Protein AF-A0A7S1BJU3-F1 (afdb_monomer)

Organism: NCBI:txid216773

Foldseek 3Di:
DDDCLDCPHPDHPCLVFQWDQDPVRDIDGFQNCVNVPDDFDQPAFGDADLLGATWGEDDPDDAPQQQWDDDPNDIHHYADDQVVADPVDDQDPDPPAGRRNRTTRGDPGDNPPRDDDDPQQDDDPPPDDPPPPPPDPDDDDDDDDDDDDDDDDPPDPPDPAAAQDDAQVHHGLCRQQVPDDLVVLQVSQQDAGQQQAGNCLRHVVSSVNSVPNAAAQQPDWADDPNDIDGLVRDDDPRDAQSDAGPVNHGNCNRNVNSNNVDD

Solvent-accessible surface area (backbone atoms only — not comparable to full-atom values): 16241 Å² total; per-residue (Å²): 134,72,54,58,57,36,96,86,18,93,38,83,69,40,51,77,36,63,42,52,67,42,99,86,69,51,73,46,73,39,39,71,65,60,80,55,85,91,77,56,45,56,83,35,79,45,49,68,47,75,46,68,38,44,26,21,19,37,62,92,66,82,53,52,78,31,29,33,36,80,52,97,89,40,71,26,27,26,26,46,57,74,87,82,36,63,83,89,53,63,58,69,67,70,79,82,33,34,53,56,37,51,49,57,10,38,78,92,57,62,54,90,79,51,80,87,77,67,77,79,49,62,75,78,55,92,90,58,77,69,91,88,59,85,78,74,73,84,82,75,90,75,86,87,80,87,85,84,90,78,92,72,85,79,79,68,92,80,69,68,59,55,51,96,47,43,54,79,78,76,35,38,52,62,80,68,44,74,87,49,55,73,74,52,34,61,57,54,27,74,32,64,35,90,82,11,49,44,37,34,73,40,20,14,46,85,53,73,38,61,93,64,56,66,49,51,43,89,84,50,67,50,76,56,95,93,41,78,45,45,37,94,68,34,63,44,101,87,47,51,42,81,42,62,44,100,86,49,34,25,43,33,70,41,16,16,44,53,41,43,68,58,128

Structure (mmCIF, N/CA/C/O backbone):
data_AF-A0A7S1BJU3-F1
#
_entry.id   AF-A0A7S1BJU3-F1
#
loop_
_atom_site.group_PDB
_atom_site.id
_atom_site.type_symbol
_atom_site.label_atom_id
_atom_site.label_alt_id
_atom_site.label_comp_id
_atom_site.label_asym_id
_atom_site.label_entity_id
_atom_site.label_seq_id
_atom_site.pdbx_PDB_ins_code
_atom_site.Cartn_x
_atom_site.Cartn_y
_atom_site.Cartn_z
_atom_site.occupancy
_atom_site.B_iso_or_equiv
_atom_site.auth_seq_id
_atom_site.auth_comp_id
_atom_site.auth_asym_id
_atom_site.auth_atom_id
_atom_site.pdbx_PDB_model_num
ATOM 1 N N . GLY A 1 1 ? 24.669 -12.083 3.003 1.00 35.28 1 GLY A N 1
ATOM 2 C CA . GLY A 1 1 ? 23.287 -11.855 3.459 1.00 35.28 1 GLY A CA 1
ATOM 3 C C . GLY A 1 1 ? 22.381 -12.407 2.390 1.00 35.28 1 GLY A C 1
ATOM 4 O O . GLY A 1 1 ? 22.616 -12.070 1.241 1.00 35.28 1 GLY A O 1
ATOM 5 N N . GLY A 1 2 ? 21.466 -13.312 2.739 1.00 43.28 2 GLY A N 1
ATOM 6 C CA . GLY A 1 2 ? 20.577 -13.955 1.766 1.00 43.28 2 GLY A CA 1
ATOM 7 C C . GLY A 1 2 ? 19.560 -12.977 1.177 1.00 43.28 2 GLY A C 1
ATOM 8 O O . GLY A 1 2 ? 19.219 -11.973 1.812 1.00 43.28 2 GLY A O 1
ATOM 9 N N . ASN A 1 3 ? 19.096 -13.275 -0.038 1.00 48.19 3 ASN A N 1
ATOM 10 C CA . ASN A 1 3 ? 17.966 -12.594 -0.670 1.00 48.19 3 ASN A CA 1
ATOM 11 C C . ASN A 1 3 ? 16.743 -12.668 0.269 1.00 48.19 3 ASN A C 1
ATOM 13 O O . ASN A 1 3 ? 16.573 -13.641 1.000 1.00 48.19 3 ASN A O 1
ATOM 17 N N . ALA A 1 4 ? 15.884 -11.649 0.274 1.00 53.88 4 ALA A N 1
ATOM 18 C CA . ALA A 1 4 ? 14.638 -11.681 1.036 1.00 53.88 4 ALA A CA 1
ATOM 19 C C . ALA A 1 4 ? 13.738 -12.878 0.666 1.00 53.88 4 ALA A C 1
ATOM 21 O O . ALA A 1 4 ? 13.007 -13.353 1.528 1.00 53.88 4 ALA A O 1
ATOM 22 N N . MET A 1 5 ? 13.857 -13.398 -0.561 1.00 51.28 5 MET A N 1
ATOM 23 C CA . MET A 1 5 ? 13.129 -14.574 -1.063 1.00 51.28 5 MET A CA 1
ATOM 24 C C . MET A 1 5 ? 13.751 -15.925 -0.664 1.00 51.28 5 MET A C 1
ATOM 26 O O . MET A 1 5 ? 13.156 -16.978 -0.901 1.00 51.28 5 MET A O 1
ATOM 30 N N . ASP A 1 6 ? 14.935 -15.917 -0.046 1.00 52.12 6 ASP A N 1
ATOM 31 C CA . ASP A 1 6 ? 15.622 -17.122 0.424 1.00 52.12 6 ASP A CA 1
ATOM 32 C C . ASP A 1 6 ? 14.759 -17.855 1.485 1.00 52.12 6 ASP A C 1
ATOM 34 O O . ASP A 1 6 ? 14.230 -17.207 2.393 1.00 52.12 6 ASP A O 1
ATOM 38 N N . PRO A 1 7 ? 14.596 -19.195 1.425 1.00 49.44 7 PRO A N 1
ATOM 39 C CA . PRO A 1 7 ? 13.970 -19.995 2.492 1.00 49.44 7 PRO A CA 1
ATOM 40 C C . PRO A 1 7 ? 14.513 -19.729 3.899 1.00 49.44 7 PRO A C 1
ATOM 42 O O . PRO A 1 7 ? 13.798 -19.882 4.889 1.00 49.44 7 PRO A O 1
ATOM 45 N N . THR A 1 8 ? 15.787 -19.363 3.973 1.00 53.34 8 THR A N 1
ATOM 46 C CA . THR A 1 8 ? 16.531 -19.007 5.183 1.00 53.34 8 THR A CA 1
ATOM 47 C C . THR A 1 8 ? 16.686 -17.492 5.344 1.00 53.34 8 THR A C 1
ATOM 49 O O . THR A 1 8 ? 17.379 -17.013 6.244 1.00 53.34 8 THR A O 1
ATOM 52 N N . GLY A 1 9 ? 16.029 -16.731 4.469 1.00 59.66 9 GLY A N 1
ATOM 53 C CA . GLY A 1 9 ? 16.020 -15.283 4.440 1.00 59.66 9 GLY A CA 1
ATOM 54 C C . GLY A 1 9 ? 15.425 -14.679 5.706 1.00 59.66 9 GLY A C 1
ATOM 55 O O . GLY A 1 9 ? 14.739 -15.317 6.504 1.00 59.66 9 GLY A O 1
ATOM 56 N N . GLN A 1 10 ? 15.690 -13.389 5.896 1.00 55.03 10 GLN A N 1
ATOM 57 C CA . GLN A 1 10 ? 15.280 -12.668 7.104 1.00 55.03 10 GLN A CA 1
ATOM 58 C C . GLN A 1 10 ? 13.752 -12.557 7.279 1.00 55.03 10 GLN A C 1
ATOM 60 O O . GLN A 1 10 ? 13.292 -12.199 8.364 1.00 55.03 10 GLN A O 1
ATOM 65 N N . PHE A 1 11 ? 12.979 -12.818 6.222 1.00 51.62 11 PHE A N 1
ATOM 66 C CA . PHE A 1 11 ? 11.526 -12.719 6.194 1.00 51.62 11 PHE A CA 1
ATOM 67 C C . PHE A 1 11 ? 10.929 -14.094 5.901 1.00 51.62 11 PHE A C 1
ATOM 69 O O . PHE A 1 11 ? 10.915 -14.563 4.764 1.00 51.62 11 PHE A O 1
ATOM 76 N N . LYS A 1 12 ? 10.431 -14.746 6.956 1.00 52.44 12 LYS A N 1
ATOM 77 C CA . LYS A 1 12 ? 9.728 -16.022 6.835 1.00 52.44 12 LYS A CA 1
ATOM 78 C C . LYS A 1 12 ? 8.520 -15.838 5.909 1.00 52.44 12 LYS A C 1
ATOM 80 O O . LYS A 1 12 ? 7.768 -14.882 6.075 1.00 52.44 12 LYS A O 1
ATOM 85 N N . ASP A 1 13 ? 8.373 -16.741 4.944 1.00 50.97 13 ASP A N 1
ATOM 86 C CA . ASP A 1 13 ? 7.272 -16.774 3.973 1.00 50.97 13 ASP A CA 1
ATOM 87 C C . ASP A 1 13 ? 7.278 -15.650 2.915 1.00 50.97 13 ASP A C 1
ATOM 89 O O . ASP A 1 13 ? 6.337 -15.576 2.134 1.00 50.97 13 ASP A O 1
ATOM 93 N N . ALA A 1 14 ? 8.342 -14.834 2.810 1.00 53.91 14 ALA A N 1
ATOM 94 C CA . ALA A 1 14 ? 8.475 -13.744 1.821 1.00 53.91 14 ALA A CA 1
ATOM 95 C C . ALA A 1 14 ? 8.123 -14.151 0.381 1.00 53.91 14 ALA A C 1
ATOM 97 O O . ALA A 1 14 ? 7.491 -13.383 -0.335 1.00 53.91 14 ALA A O 1
ATOM 98 N N . ARG A 1 15 ? 8.439 -15.397 0.004 1.00 52.31 15 ARG A N 1
ATOM 99 C CA . ARG A 1 15 ? 8.126 -15.989 -1.306 1.00 52.31 15 ARG A CA 1
ATOM 100 C C . ARG A 1 15 ? 6.641 -16.003 -1.686 1.00 52.31 15 ARG A C 1
ATOM 102 O O . ARG A 1 15 ? 6.322 -16.171 -2.854 1.00 52.31 15 ARG A O 1
ATOM 109 N N . PHE A 1 16 ? 5.742 -15.917 -0.707 1.00 50.03 16 PHE A N 1
ATOM 110 C CA . PHE A 1 16 ? 4.295 -16.001 -0.922 1.00 50.03 16 PHE A CA 1
ATOM 111 C C . PHE A 1 16 ? 3.628 -14.627 -1.004 1.00 50.03 16 PHE A C 1
ATOM 113 O O . PHE A 1 16 ? 2.441 -14.538 -1.314 1.00 50.03 16 PHE A O 1
ATOM 120 N N . TRP A 1 17 ? 4.367 -13.558 -0.711 1.00 47.31 17 TRP A N 1
ATOM 121 C CA . TRP A 1 17 ? 3.832 -12.207 -0.682 1.00 47.31 17 TRP A CA 1
ATOM 122 C C . TRP A 1 17 ? 4.257 -11.470 -1.949 1.00 47.31 17 TRP A C 1
ATOM 124 O O . TRP A 1 17 ? 5.438 -11.402 -2.271 1.00 47.31 17 TRP A O 1
ATOM 134 N N . TYR A 1 18 ? 3.295 -10.841 -2.626 1.00 53.31 18 TYR A N 1
ATOM 135 C CA . TYR A 1 18 ? 3.516 -9.992 -3.808 1.00 53.31 18 TYR A CA 1
ATOM 136 C C . TYR A 1 18 ? 4.289 -8.696 -3.488 1.00 53.31 18 TYR A C 1
ATOM 138 O O . TYR A 1 18 ? 4.443 -7.821 -4.332 1.00 53.31 18 TYR A O 1
ATOM 146 N N . GLY A 1 19 ? 4.788 -8.569 -2.259 1.00 55.38 19 GLY A N 1
ATOM 147 C CA . GLY A 1 19 ? 5.619 -7.492 -1.756 1.00 55.38 19 GLY A CA 1
ATOM 148 C C . GLY A 1 19 ? 5.709 -7.526 -0.235 1.00 55.38 19 GLY A C 1
ATOM 149 O O . GLY A 1 19 ? 4.848 -8.102 0.433 1.00 55.38 19 GLY A O 1
ATOM 150 N N . HIS A 1 20 ? 6.755 -6.929 0.327 1.00 53.00 20 HIS A N 1
ATOM 151 C CA . HIS A 1 20 ? 6.874 -6.737 1.769 1.00 53.00 20 HIS A CA 1
ATOM 152 C C . HIS A 1 20 ? 7.676 -5.480 2.116 1.00 53.00 20 HIS A C 1
ATOM 154 O O . HIS A 1 20 ? 8.569 -5.052 1.381 1.00 53.00 20 HIS A O 1
ATOM 160 N N . ALA A 1 21 ? 7.400 -4.926 3.296 1.00 49.41 21 ALA A N 1
ATOM 161 C CA . ALA A 1 21 ? 8.199 -3.850 3.858 1.00 49.41 21 ALA A CA 1
ATOM 162 C C . ALA A 1 21 ? 9.632 -4.338 4.130 1.00 49.41 21 ALA A C 1
ATOM 164 O O . ALA A 1 21 ? 9.866 -5.388 4.743 1.00 49.41 21 ALA A O 1
ATOM 165 N N . ALA A 1 22 ? 10.620 -3.571 3.689 1.00 57.38 22 ALA A N 1
ATOM 166 C CA . ALA A 1 22 ? 12.003 -3.714 4.101 1.00 57.38 22 ALA A CA 1
ATOM 167 C C . ALA A 1 22 ? 12.155 -3.287 5.569 1.00 57.38 22 ALA A C 1
ATOM 169 O O . ALA A 1 22 ? 11.337 -2.555 6.124 1.00 57.38 22 ALA A O 1
ATOM 170 N N . ARG A 1 23 ? 13.267 -3.670 6.210 1.00 49.72 23 ARG A N 1
ATOM 171 C CA . ARG A 1 23 ? 13.574 -3.269 7.601 1.00 49.72 23 ARG A CA 1
ATOM 172 C C . ARG A 1 23 ? 13.563 -1.754 7.837 1.00 49.72 23 ARG A C 1
ATOM 174 O O . ARG A 1 23 ? 13.421 -1.329 8.978 1.00 49.72 23 ARG A O 1
ATOM 181 N N . LYS A 1 24 ? 13.753 -0.962 6.782 1.00 58.22 24 LYS A N 1
ATOM 182 C CA . LYS A 1 24 ? 13.737 0.504 6.828 1.00 58.22 24 LYS A CA 1
ATOM 183 C C . LYS A 1 24 ? 12.343 1.111 6.625 1.00 58.22 24 LYS A C 1
ATOM 185 O O . LYS A 1 24 ? 12.214 2.322 6.720 1.00 58.22 24 LYS A O 1
ATOM 190 N N . GLY A 1 25 ? 11.316 0.282 6.425 1.00 51.22 25 GLY A N 1
ATOM 191 C CA . GLY A 1 25 ? 9.944 0.722 6.172 1.00 51.22 25 GLY A CA 1
ATOM 192 C C . GLY A 1 25 ? 9.628 0.976 4.698 1.00 51.22 25 GLY A C 1
ATOM 193 O O . GLY A 1 25 ? 8.552 1.480 4.410 1.00 51.22 25 GLY A O 1
ATOM 194 N N . ASP A 1 26 ? 10.537 0.628 3.784 1.00 53.50 26 ASP A N 1
ATOM 195 C CA . ASP A 1 26 ? 10.319 0.765 2.343 1.00 53.50 26 ASP A CA 1
ATOM 196 C C . ASP A 1 26 ? 9.587 -0.471 1.807 1.00 53.50 26 ASP A C 1
ATOM 198 O O . ASP A 1 26 ? 10.112 -1.583 1.897 1.00 53.50 26 ASP A O 1
ATOM 202 N N . ASP A 1 27 ? 8.393 -0.305 1.245 1.00 52.72 27 ASP A N 1
ATOM 203 C CA . ASP A 1 27 ? 7.686 -1.397 0.574 1.00 52.72 27 ASP A CA 1
ATOM 204 C C . ASP A 1 27 ? 8.355 -1.717 -0.769 1.00 52.72 27 ASP A C 1
ATOM 206 O O . ASP A 1 27 ? 8.631 -0.823 -1.571 1.00 52.72 27 ASP A O 1
ATOM 210 N N . HIS A 1 28 ? 8.610 -2.998 -1.035 1.00 58.06 28 HIS A N 1
ATOM 211 C CA . HIS A 1 28 ? 8.981 -3.463 -2.371 1.00 58.06 28 HIS A CA 1
ATOM 212 C C . HIS A 1 28 ? 8.152 -4.678 -2.763 1.00 58.06 28 HIS A C 1
ATOM 214 O O . HIS A 1 28 ? 7.729 -5.452 -1.907 1.00 58.06 28 HIS A O 1
ATOM 220 N N . TYR A 1 29 ? 7.917 -4.820 -4.065 1.00 58.41 29 TYR A N 1
ATOM 221 C CA . TYR A 1 29 ? 7.070 -5.853 -4.646 1.00 58.41 29 TYR A CA 1
ATOM 222 C C . TYR A 1 29 ? 7.918 -7.003 -5.178 1.00 58.41 29 TYR A C 1
ATOM 224 O O . TYR A 1 29 ? 9.005 -6.784 -5.713 1.00 58.41 29 TYR A O 1
ATOM 232 N N . HIS A 1 30 ? 7.397 -8.220 -5.046 1.00 59.03 30 HIS A N 1
ATOM 233 C CA . HIS A 1 30 ? 7.988 -9.419 -5.628 1.00 59.03 30 HIS A CA 1
ATOM 234 C C . HIS A 1 30 ? 7.015 -9.999 -6.639 1.00 59.03 30 HIS A C 1
ATOM 236 O O . HIS A 1 30 ? 5.813 -10.076 -6.392 1.00 59.03 30 HIS A O 1
ATOM 242 N N . ASN A 1 31 ? 7.539 -10.461 -7.767 1.00 52.94 31 ASN A N 1
ATOM 243 C CA . ASN A 1 31 ? 6.792 -11.400 -8.586 1.00 52.94 31 ASN A CA 1
ATOM 244 C C . ASN A 1 31 ? 6.639 -12.722 -7.808 1.00 52.94 31 ASN A C 1
ATOM 246 O O . ASN A 1 31 ? 7.649 -13.221 -7.315 1.00 52.94 31 ASN A O 1
ATOM 250 N N . PRO A 1 32 ? 5.449 -13.347 -7.744 1.00 51.78 32 PRO A N 1
ATOM 251 C CA . PRO A 1 32 ? 5.265 -14.673 -7.139 1.00 51.78 32 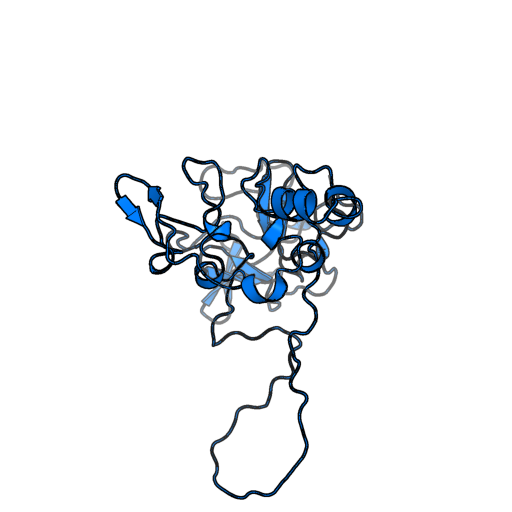PRO A CA 1
ATOM 252 C C . PRO A 1 32 ? 6.134 -15.778 -7.765 1.00 51.78 32 PRO A C 1
ATOM 254 O O . PRO A 1 32 ? 6.381 -16.797 -7.123 1.00 51.78 32 PRO A O 1
ATOM 257 N N . LYS A 1 33 ? 6.608 -15.602 -9.006 1.00 52.16 33 LYS A N 1
ATOM 258 C CA . LYS A 1 33 ? 7.586 -16.493 -9.651 1.00 52.16 33 LYS A CA 1
ATOM 259 C C . LYS A 1 33 ? 9.044 -16.060 -9.451 1.00 52.16 33 LYS A C 1
ATOM 261 O O . LYS A 1 33 ? 9.942 -16.840 -9.760 1.00 52.16 33 LYS A O 1
ATOM 266 N N . ALA A 1 34 ? 9.314 -14.858 -8.934 1.00 55.00 34 ALA A N 1
ATOM 267 C CA . ALA A 1 34 ? 10.677 -14.467 -8.585 1.00 55.00 34 ALA A CA 1
ATOM 268 C C . ALA A 1 34 ? 11.140 -15.320 -7.397 1.00 55.00 34 ALA A C 1
ATOM 270 O O . ALA A 1 34 ? 10.537 -15.291 -6.331 1.00 55.00 34 ALA A O 1
ATOM 271 N N . GLY A 1 35 ? 12.194 -16.113 -7.587 1.00 51.50 35 GLY A N 1
ATOM 272 C CA . GLY A 1 35 ? 12.677 -17.070 -6.584 1.00 51.50 35 GLY A CA 1
ATOM 273 C C . GLY A 1 35 ? 12.198 -18.514 -6.778 1.00 51.50 35 GLY A C 1
ATOM 274 O O . GLY A 1 35 ? 12.523 -19.361 -5.948 1.00 51.50 35 GLY A O 1
ATOM 275 N N . VAL A 1 36 ? 11.468 -18.826 -7.857 1.00 56.22 36 VAL A N 1
ATOM 276 C CA . VAL A 1 36 ? 11.292 -20.218 -8.299 1.00 56.22 36 VAL A CA 1
ATOM 277 C C . VAL A 1 36 ? 12.556 -20.644 -9.042 1.00 56.22 36 VAL A C 1
ATOM 279 O O . VAL A 1 36 ? 12.800 -20.220 -10.170 1.00 56.22 36 VAL A O 1
ATOM 282 N N . GLU A 1 37 ? 13.374 -21.472 -8.398 1.00 54.66 37 GLU A N 1
ATOM 283 C CA . GLU A 1 37 ? 14.565 -22.045 -9.024 1.00 54.66 37 GLU A CA 1
ATOM 284 C C . GLU A 1 37 ? 14.162 -22.991 -10.171 1.00 54.66 37 GLU A C 1
ATOM 286 O O . GLU A 1 37 ? 13.339 -23.891 -9.991 1.00 54.66 37 GLU A O 1
ATOM 291 N N . GLY A 1 38 ? 14.749 -22.784 -11.355 1.00 57.88 38 GLY A N 1
ATOM 292 C CA . GLY A 1 38 ? 14.711 -23.746 -12.462 1.00 57.88 38 GLY A CA 1
ATOM 293 C C . GLY A 1 38 ? 13.624 -23.568 -13.528 1.00 57.88 38 GLY A C 1
ATOM 294 O O . GLY A 1 38 ? 13.453 -24.487 -14.325 1.00 57.88 38 GLY A O 1
ATOM 295 N N . ASN A 1 39 ? 12.890 -22.445 -13.58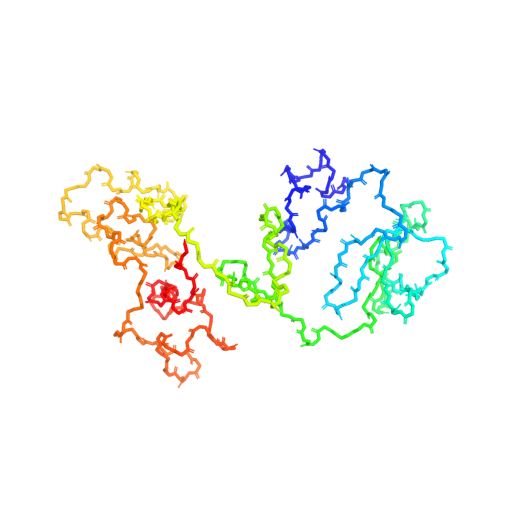3 1.00 65.19 39 ASN A N 1
ATOM 296 C CA . ASN A 1 39 ? 11.903 -22.232 -14.658 1.00 65.19 39 ASN A CA 1
ATOM 297 C C . ASN A 1 39 ? 11.604 -20.753 -14.981 1.00 65.19 39 ASN A C 1
ATOM 299 O O . ASN A 1 39 ? 10.448 -20.324 -14.997 1.00 65.19 39 ASN A O 1
ATOM 303 N N . THR A 1 40 ? 12.646 -19.951 -15.190 1.00 73.81 40 THR A N 1
ATOM 304 C CA . THR A 1 40 ? 12.513 -18.539 -15.574 1.00 73.81 40 THR A CA 1
ATOM 305 C C . THR A 1 40 ? 13.398 -18.264 -16.782 1.00 73.81 40 THR A C 1
ATOM 307 O O . THR A 1 40 ? 14.533 -17.848 -16.604 1.00 73.81 40 THR A O 1
ATOM 310 N N . ASP A 1 41 ? 12.916 -18.543 -17.993 1.00 86.06 41 ASP A N 1
ATOM 311 C CA . ASP A 1 41 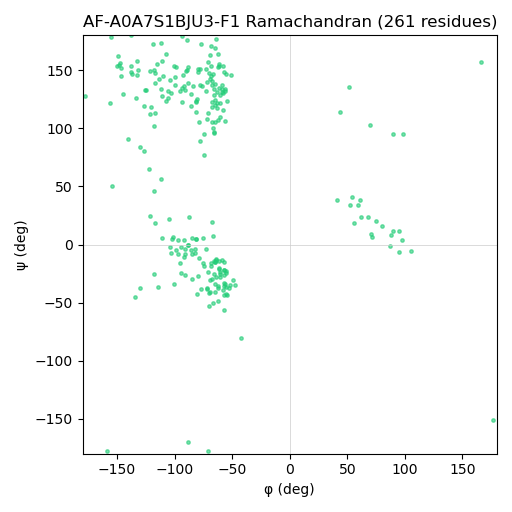? 13.591 -18.156 -19.241 1.00 86.06 41 ASP A CA 1
ATOM 312 C C . ASP A 1 41 ? 13.080 -16.801 -19.768 1.00 86.06 41 ASP A C 1
ATOM 314 O O . ASP A 1 41 ? 12.189 -16.178 -19.178 1.00 86.06 41 ASP A O 1
ATOM 318 N N . GLU A 1 42 ? 13.642 -16.346 -20.888 1.00 90.62 42 GLU A N 1
ATOM 319 C CA . GLU A 1 42 ? 13.353 -15.052 -21.516 1.00 90.62 42 GLU A CA 1
ATOM 320 C C . GLU A 1 42 ? 11.881 -14.833 -21.923 1.00 90.62 42 GLU A C 1
ATOM 322 O O . GLU A 1 42 ? 11.489 -13.703 -22.218 1.00 90.62 42 GLU A O 1
ATOM 327 N N . ASN A 1 43 ? 11.055 -15.885 -21.935 1.00 89.38 43 ASN A N 1
ATOM 328 C CA . ASN A 1 43 ? 9.627 -15.831 -22.261 1.00 89.38 43 ASN A CA 1
ATOM 329 C C . ASN A 1 43 ? 8.729 -15.906 -21.019 1.00 89.38 43 ASN A C 1
ATOM 331 O O . ASN A 1 43 ? 7.511 -15.721 -21.108 1.00 89.38 43 ASN A O 1
ATOM 335 N N . VAL A 1 44 ? 9.299 -16.164 -19.841 1.00 86.19 44 VAL A N 1
ATOM 336 C CA . VAL A 1 44 ? 8.538 -16.224 -18.593 1.00 86.19 44 VAL A CA 1
ATOM 337 C C . VAL A 1 44 ? 8.321 -14.812 -18.069 1.00 86.19 44 VAL A C 1
ATOM 339 O O . VAL A 1 44 ? 9.265 -14.148 -17.648 1.00 86.19 44 VAL A O 1
ATOM 342 N N . LEU A 1 45 ? 7.060 -14.364 -18.052 1.00 82.69 45 LEU A N 1
ATOM 343 C CA . LEU A 1 45 ? 6.694 -13.080 -17.460 1.00 82.69 45 LEU A CA 1
ATOM 344 C C . LEU A 1 45 ? 7.022 -13.075 -15.955 1.00 82.69 45 LEU A C 1
ATOM 346 O O . LEU A 1 45 ? 6.350 -13.702 -15.132 1.00 82.69 45 LEU A O 1
ATOM 350 N N . LEU A 1 46 ? 8.081 -12.322 -15.672 1.00 79.44 46 LEU A N 1
ATOM 351 C CA . LEU A 1 46 ? 8.464 -11.636 -14.449 1.00 79.44 46 LEU A CA 1
ATOM 352 C C . LEU A 1 46 ? 7.315 -10.920 -13.741 1.00 79.44 46 LEU A C 1
ATOM 354 O O . LEU A 1 46 ? 6.673 -11.347 -12.807 1.00 79.44 46 LEU A O 1
ATOM 358 N N . GLY A 1 47 ? 7.009 -9.752 -14.252 1.00 78.69 47 GLY A N 1
ATOM 359 C CA . GLY A 1 47 ? 6.010 -8.878 -13.688 1.00 78.69 47 GLY A CA 1
ATOM 360 C C . GLY A 1 47 ? 6.010 -7.607 -14.496 1.00 78.69 47 GLY A C 1
ATOM 361 O O . GLY A 1 47 ? 6.372 -7.613 -15.672 1.00 78.69 47 GLY A O 1
ATOM 362 N N . TYR A 1 48 ? 5.644 -6.517 -13.846 1.00 80.38 48 TYR A N 1
ATOM 363 C CA . TYR A 1 48 ? 5.623 -5.206 -14.465 1.00 80.38 48 TYR A CA 1
ATOM 364 C C . TYR A 1 48 ? 6.464 -4.250 -13.634 1.00 80.38 48 TYR A C 1
ATOM 366 O O . TYR A 1 48 ? 6.352 -4.204 -12.406 1.00 80.38 48 TYR A O 1
ATOM 374 N N . ALA A 1 49 ? 7.324 -3.505 -14.314 1.00 84.25 49 ALA A N 1
ATOM 375 C CA . ALA A 1 49 ? 8.048 -2.391 -13.742 1.00 84.25 49 ALA A CA 1
ATOM 376 C C . ALA A 1 49 ? 7.086 -1.222 -13.478 1.00 84.25 49 ALA A C 1
ATOM 378 O O . ALA A 1 49 ? 6.018 -1.117 -14.085 1.00 84.25 49 ALA A O 1
ATOM 379 N N . LEU A 1 50 ? 7.460 -0.326 -12.562 1.00 79.88 50 LEU A N 1
ATOM 380 C CA . LEU A 1 50 ? 6.615 0.813 -12.186 1.00 79.88 50 LEU A CA 1
ATOM 381 C C . LEU A 1 50 ? 6.315 1.753 -13.358 1.00 79.88 50 LEU A C 1
ATOM 383 O O . LEU A 1 50 ? 5.264 2.385 -13.371 1.00 79.88 50 LEU A O 1
ATOM 387 N N . ASP A 1 51 ? 7.206 1.829 -14.339 1.00 83.81 51 ASP A N 1
ATOM 388 C CA . ASP A 1 51 ? 7.029 2.602 -15.569 1.00 83.81 51 ASP A CA 1
ATOM 389 C C . ASP A 1 51 ? 6.175 1.890 -16.639 1.00 83.81 51 ASP A C 1
ATOM 391 O O . ASP A 1 51 ? 6.001 2.416 -17.737 1.00 83.81 51 ASP A O 1
ATOM 395 N N . GLY A 1 52 ? 5.614 0.721 -16.312 1.00 79.06 52 GLY A N 1
ATOM 396 C CA . GLY A 1 52 ? 4.628 0.001 -17.117 1.00 79.06 52 GLY A CA 1
ATOM 397 C C . GLY A 1 52 ? 5.197 -1.074 -18.041 1.00 79.06 52 GLY A C 1
ATOM 398 O O . GLY A 1 52 ? 4.417 -1.821 -18.634 1.00 79.06 52 GLY A O 1
ATOM 399 N N . PHE A 1 53 ? 6.520 -1.204 -18.157 1.00 88.62 53 PHE A N 1
ATOM 400 C CA . PHE A 1 53 ? 7.116 -2.235 -19.009 1.00 88.62 53 PHE A CA 1
ATOM 401 C C . PHE A 1 53 ? 7.123 -3.613 -18.344 1.00 88.62 53 PHE A C 1
ATOM 403 O O . PHE A 1 53 ? 7.232 -3.749 -17.124 1.00 88.62 53 PHE A O 1
ATOM 410 N N . LYS A 1 54 ? 7.014 -4.657 -19.170 1.00 88.81 54 LYS A N 1
ATOM 411 C CA . LYS A 1 54 ? 7.085 -6.055 -18.728 1.00 88.81 54 LYS A CA 1
ATOM 412 C C . LYS A 1 54 ? 8.511 -6.389 -18.298 1.00 88.81 54 LYS A C 1
ATOM 414 O O . LYS A 1 54 ? 9.471 -5.881 -18.871 1.00 88.81 54 LYS A O 1
ATOM 419 N N . ILE A 1 55 ? 8.631 -7.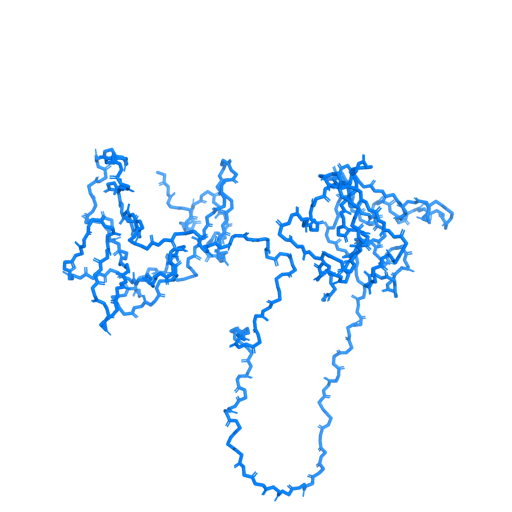265 -17.314 1.00 89.44 55 ILE A N 1
ATOM 420 C CA . ILE A 1 55 ? 9.888 -7.864 -16.869 1.00 89.44 55 ILE A CA 1
ATOM 421 C C . ILE A 1 55 ? 9.819 -9.345 -17.245 1.00 89.44 55 ILE A C 1
ATOM 423 O O . ILE A 1 55 ? 8.800 -9.971 -16.973 1.00 89.44 55 ILE A O 1
ATOM 427 N N . TYR A 1 56 ? 10.862 -9.918 -17.830 1.00 89.31 56 TYR A N 1
ATOM 428 C CA . TYR A 1 56 ? 10.969 -11.344 -18.152 1.00 89.31 56 TYR A CA 1
ATOM 429 C C . TYR A 1 56 ? 12.152 -11.997 -17.422 1.00 89.31 56 TYR A C 1
ATOM 431 O O . TYR A 1 56 ? 12.932 -11.313 -16.749 1.00 89.31 56 TYR A O 1
ATOM 439 N N . GLY A 1 57 ? 12.260 -13.327 -17.505 1.00 88.44 57 GLY A N 1
ATOM 440 C CA . GLY A 1 57 ? 13.436 -14.065 -17.030 1.00 88.44 57 GLY A CA 1
ATOM 441 C C . GLY A 1 57 ? 14.706 -13.707 -17.808 1.00 88.44 57 GLY A C 1
ATOM 442 O O . GLY A 1 57 ? 14.641 -12.896 -18.728 1.00 88.44 57 GLY A O 1
ATOM 443 N N . PRO A 1 58 ? 15.874 -14.253 -17.439 1.00 89.44 58 PRO A N 1
ATOM 444 C CA . PRO A 1 58 ? 17.127 -13.966 -18.127 1.00 89.44 58 PRO A CA 1
ATOM 445 C C . PRO A 1 58 ? 17.096 -14.284 -19.621 1.00 89.44 58 PRO A C 1
ATOM 447 O O . PRO A 1 58 ? 16.416 -15.207 -20.064 1.00 89.44 58 PRO A O 1
ATOM 450 N N . THR A 1 59 ? 17.850 -13.498 -20.388 1.00 90.56 59 THR A N 1
ATOM 451 C CA . THR A 1 59 ? 18.044 -13.657 -21.832 1.00 90.56 59 THR A CA 1
ATOM 452 C C . THR A 1 59 ? 19.529 -13.567 -22.163 1.00 90.56 59 THR A C 1
ATOM 454 O O . THR A 1 59 ? 20.255 -12.778 -21.552 1.00 90.56 59 THR A O 1
ATOM 457 N N . ASP A 1 60 ? 19.952 -14.330 -23.169 1.00 90.38 60 ASP A N 1
ATOM 458 C CA . ASP A 1 60 ? 21.288 -14.226 -23.765 1.00 90.38 60 ASP A CA 1
ATOM 459 C C . ASP A 1 60 ? 21.396 -13.035 -24.733 1.00 90.38 60 ASP A C 1
ATOM 461 O O . ASP A 1 60 ? 22.490 -12.666 -25.173 1.00 90.38 60 ASP A O 1
ATOM 465 N N . ASN A 1 61 ? 20.262 -12.423 -25.095 1.00 90.56 61 ASN A N 1
ATOM 466 C CA . ASN A 1 61 ? 20.249 -11.276 -25.987 1.00 90.56 61 ASN A CA 1
ATOM 467 C C . ASN A 1 61 ? 20.877 -10.046 -25.311 1.00 90.56 61 ASN A C 1
ATOM 469 O O . ASN A 1 61 ? 20.683 -9.816 -24.112 1.00 90.56 61 ASN A O 1
ATOM 473 N N . PRO A 1 62 ? 21.588 -9.194 -26.074 1.00 91.81 62 PRO A N 1
ATOM 474 C CA . PRO A 1 62 ? 22.087 -7.934 -25.551 1.00 91.81 62 PRO A CA 1
ATOM 475 C C . PRO A 1 62 ? 20.955 -7.078 -24.974 1.00 91.81 62 PRO A C 1
ATOM 477 O O . PRO A 1 62 ? 19.907 -6.889 -25.601 1.00 91.81 62 PRO A O 1
ATOM 480 N N . THR A 1 63 ? 21.202 -6.533 -23.788 1.00 92.25 63 THR A N 1
ATOM 481 C CA . THR A 1 63 ? 20.329 -5.567 -23.122 1.00 92.25 63 THR A CA 1
ATOM 482 C C . THR A 1 63 ? 21.041 -4.226 -22.986 1.00 92.25 63 THR A C 1
ATOM 484 O O . THR A 1 63 ? 22.273 -4.179 -22.940 1.00 92.25 63 THR A O 1
ATOM 487 N N . ASP A 1 64 ? 20.272 -3.149 -22.886 1.00 92.12 64 ASP A N 1
ATOM 488 C CA . ASP A 1 64 ? 20.777 -1.825 -22.522 1.00 92.12 64 ASP A CA 1
ATOM 489 C C . ASP A 1 64 ? 21.193 -1.746 -21.037 1.00 92.12 64 ASP A C 1
ATOM 491 O O . ASP A 1 64 ? 21.132 -2.729 -20.285 1.00 92.12 64 ASP A O 1
ATOM 495 N N . GLU A 1 65 ? 21.627 -0.563 -20.606 1.00 88.19 65 GLU A N 1
ATOM 496 C CA . GLU A 1 65 ? 22.024 -0.259 -19.229 1.00 88.19 65 GLU A CA 1
ATOM 497 C C . GLU A 1 65 ? 20.906 -0.418 -18.179 1.00 88.19 65 GLU A C 1
ATOM 499 O O . GLU A 1 65 ? 21.208 -0.616 -16.998 1.00 88.19 65 GLU A O 1
ATOM 504 N N . CYS A 1 66 ? 19.632 -0.396 -18.585 1.00 89.00 66 CYS A N 1
ATOM 505 C CA . CYS A 1 66 ? 18.485 -0.663 -17.716 1.00 89.00 66 CYS A CA 1
ATOM 506 C C . CYS A 1 66 ? 18.119 -2.151 -17.641 1.00 89.00 66 CYS A C 1
ATOM 508 O O . CYS A 1 66 ? 17.197 -2.499 -16.898 1.00 89.00 66 CYS A O 1
ATOM 510 N N . ASN A 1 67 ? 18.845 -3.018 -18.355 1.00 92.06 67 ASN A N 1
ATOM 511 C CA . ASN A 1 67 ? 18.490 -4.404 -18.679 1.00 92.06 67 ASN A CA 1
ATOM 512 C C . ASN A 1 67 ? 17.296 -4.548 -19.631 1.00 92.06 67 ASN A C 1
ATOM 514 O O . ASN A 1 67 ? 16.616 -5.576 -19.626 1.00 92.06 67 ASN A O 1
ATOM 518 N N . GLY A 1 68 ? 17.012 -3.530 -20.431 1.00 93.19 68 GLY A N 1
ATOM 519 C CA . GLY A 1 68 ? 15.949 -3.562 -21.418 1.00 93.19 68 GLY A CA 1
ATOM 520 C C . GLY A 1 68 ? 16.395 -4.068 -22.782 1.00 93.19 68 GLY A C 1
ATOM 521 O O . GLY A 1 68 ? 17.542 -3.890 -23.192 1.00 93.19 68 GLY A O 1
ATOM 522 N N . SER A 1 69 ? 15.477 -4.707 -23.499 1.00 94.94 69 SER A N 1
ATOM 523 C CA . SER A 1 69 ? 15.638 -5.074 -24.908 1.00 94.94 69 SER A CA 1
ATOM 524 C C . SER A 1 69 ? 14.274 -5.219 -25.590 1.00 94.94 69 SER A C 1
ATOM 526 O O . SER A 1 69 ? 13.227 -5.035 -24.962 1.00 94.94 69 SER A O 1
ATOM 528 N N . SER A 1 70 ? 14.264 -5.522 -26.891 1.00 93.25 70 SER A N 1
ATOM 529 C CA . SER A 1 70 ? 13.018 -5.785 -27.614 1.00 93.25 70 SER A CA 1
ATOM 530 C C . SER A 1 70 ? 12.539 -7.220 -27.384 1.00 93.25 70 SER A C 1
ATOM 532 O O . SER A 1 70 ? 13.241 -8.172 -27.711 1.00 93.25 70 SER A O 1
ATOM 534 N N . HIS A 1 71 ? 11.312 -7.364 -26.889 1.00 91.12 71 HIS A N 1
ATOM 535 C CA . HIS A 1 71 ? 10.590 -8.620 -26.739 1.00 91.12 71 HIS A CA 1
ATOM 536 C C . HIS A 1 71 ? 9.334 -8.592 -27.617 1.00 91.12 71 HIS A C 1
ATOM 538 O O . HIS A 1 71 ? 8.405 -7.826 -27.360 1.00 91.12 71 HIS A O 1
ATOM 544 N N . SER A 1 72 ? 9.278 -9.430 -28.655 1.00 89.56 72 SER A N 1
ATOM 545 C CA . SER A 1 72 ? 8.121 -9.510 -29.568 1.00 89.56 72 SER A CA 1
ATOM 546 C C . SER A 1 72 ? 7.682 -8.152 -30.157 1.00 89.56 72 SER A C 1
ATOM 548 O O . SER A 1 72 ? 6.497 -7.914 -30.377 1.00 89.56 72 SER A O 1
ATOM 550 N N . GLY A 1 73 ? 8.637 -7.250 -30.414 1.00 91.19 73 GLY A N 1
ATOM 551 C CA . GLY A 1 73 ? 8.383 -5.917 -30.978 1.00 91.19 73 GLY A CA 1
ATOM 552 C C . GLY A 1 73 ? 8.063 -4.821 -29.956 1.00 91.19 73 GLY A C 1
ATOM 553 O O . GLY A 1 73 ? 7.914 -3.665 -30.345 1.00 91.19 73 GLY A O 1
ATOM 554 N N . GLU A 1 74 ? 8.009 -5.144 -28.664 1.00 92.00 74 GLU A N 1
ATOM 555 C CA . GLU A 1 74 ? 7.837 -4.182 -27.569 1.00 92.00 74 GLU A CA 1
ATOM 556 C C . GLU A 1 74 ? 9.118 -4.085 -26.735 1.00 92.00 74 GLU A C 1
ATOM 558 O O . GLU A 1 74 ? 9.936 -4.999 -26.748 1.00 92.00 74 GLU A O 1
ATOM 563 N N . TYR A 1 75 ? 9.319 -2.989 -26.004 1.00 93.81 75 TYR A N 1
ATOM 564 C CA . TYR A 1 75 ? 10.412 -2.904 -25.033 1.00 93.81 75 TYR A CA 1
ATOM 565 C C . TYR A 1 75 ? 10.037 -3.663 -23.754 1.00 93.81 75 TYR A C 1
ATOM 567 O O . TYR A 1 75 ? 8.906 -3.556 -23.272 1.00 93.81 75 TYR A O 1
ATOM 575 N N . ALA A 1 76 ? 10.973 -4.428 -23.204 1.00 93.81 76 ALA A N 1
ATOM 576 C CA . ALA A 1 76 ? 10.804 -5.136 -21.94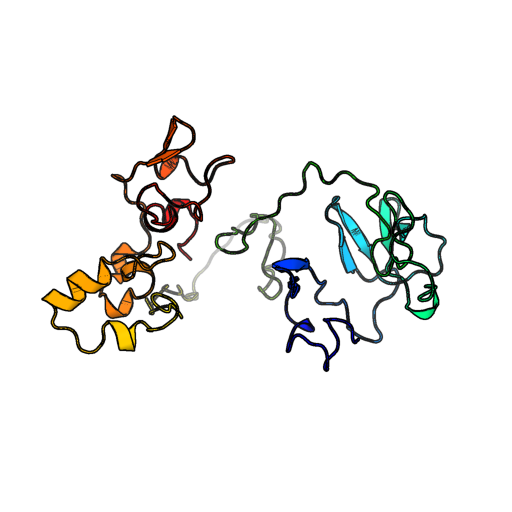4 1.00 93.81 76 ALA A CA 1
ATOM 577 C C . ALA A 1 76 ? 12.137 -5.253 -21.203 1.00 93.81 76 ALA A C 1
ATOM 579 O O . ALA A 1 76 ? 13.201 -5.259 -21.819 1.00 93.81 76 ALA A O 1
ATOM 580 N N . TYR A 1 77 ? 12.063 -5.375 -19.883 1.00 93.56 77 TYR A N 1
ATOM 581 C CA . TYR A 1 77 ? 13.211 -5.648 -19.031 1.00 93.56 77 TYR A CA 1
ATOM 582 C C . TYR A 1 77 ? 13.445 -7.143 -18.883 1.00 93.56 77 TYR A C 1
ATOM 584 O O . TYR A 1 77 ? 12.503 -7.935 -18.904 1.00 93.56 77 TYR A O 1
ATOM 592 N N . TYR A 1 78 ? 14.695 -7.513 -18.647 1.00 91.81 78 TYR A N 1
ATOM 593 C CA . TYR A 1 78 ? 15.102 -8.888 -18.410 1.00 91.81 78 TYR A CA 1
ATOM 594 C C . TYR A 1 78 ? 15.869 -8.983 -17.095 1.00 91.81 78 TYR A C 1
ATOM 596 O O . TYR A 1 78 ? 16.765 -8.182 -16.818 1.00 91.81 78 TYR A O 1
ATOM 604 N N . ALA A 1 79 ? 15.517 -9.972 -16.276 1.00 89.44 79 ALA A N 1
ATOM 605 C CA . ALA A 1 79 ? 16.307 -10.302 -15.099 1.00 89.44 79 ALA A CA 1
ATOM 606 C C . ALA A 1 79 ? 17.727 -10.740 -15.499 1.00 89.44 79 ALA A C 1
ATOM 608 O O . ALA A 1 79 ? 17.956 -11.219 -16.608 1.00 89.44 79 ALA A O 1
ATOM 609 N N . LYS A 1 80 ? 18.689 -10.581 -14.593 1.00 86.25 80 LYS A N 1
ATOM 610 C CA . LYS A 1 80 ? 20.074 -11.023 -14.781 1.00 86.25 80 LYS A CA 1
ATOM 611 C C . LYS A 1 80 ? 20.410 -12.134 -13.805 1.00 86.25 80 LYS A C 1
ATOM 613 O O . LYS A 1 80 ? 19.976 -12.106 -12.647 1.00 86.25 80 LYS A O 1
ATOM 618 N N . GLU A 1 81 ? 21.197 -13.102 -14.261 1.00 82.12 81 GLU A N 1
ATOM 619 C CA . GLU A 1 81 ? 21.745 -14.101 -13.358 1.00 82.12 81 GLU A CA 1
ATOM 620 C C . GLU A 1 81 ? 22.838 -13.483 -12.488 1.00 82.12 81 GLU A C 1
ATOM 622 O O . GLU A 1 81 ? 23.541 -12.552 -12.879 1.00 82.12 81 GLU A O 1
ATOM 627 N N . VAL A 1 82 ? 23.015 -14.028 -11.282 1.00 78.56 82 VAL A N 1
ATOM 628 C CA . VAL A 1 82 ? 24.047 -13.560 -10.343 1.00 78.56 82 VAL A CA 1
ATOM 629 C C . VAL A 1 82 ? 25.444 -13.626 -10.975 1.00 78.56 82 VAL A C 1
ATOM 631 O O . VAL A 1 82 ? 26.293 -12.788 -10.677 1.00 78.56 82 VAL A O 1
ATOM 634 N N . ALA A 1 83 ? 25.675 -14.610 -11.849 1.00 81.44 83 ALA A N 1
ATOM 635 C CA . ALA A 1 83 ? 26.946 -14.817 -12.536 1.00 81.44 83 ALA A CA 1
ATOM 636 C C . ALA A 1 83 ? 27.304 -13.683 -13.515 1.00 81.44 83 ALA A C 1
ATOM 638 O O . ALA A 1 83 ? 28.490 -13.433 -13.734 1.00 81.44 83 ALA A O 1
ATOM 639 N N . ASP A 1 84 ? 26.309 -12.963 -14.038 1.00 81.69 84 ASP A N 1
ATOM 640 C CA . ASP A 1 84 ? 26.504 -11.882 -15.011 1.00 81.69 84 ASP A CA 1
ATOM 641 C C . ASP A 1 84 ? 26.805 -10.532 -14.347 1.00 81.69 84 ASP A C 1
ATOM 643 O O . ASP A 1 84 ? 27.069 -9.531 -15.019 1.00 81.69 84 ASP A O 1
ATOM 647 N N . ILE A 1 85 ? 26.762 -10.480 -13.014 1.00 81.69 85 ILE A N 1
ATOM 648 C CA . ILE A 1 85 ? 26.838 -9.243 -12.244 1.00 81.69 85 ILE A CA 1
ATOM 649 C C . ILE A 1 85 ? 28.162 -9.177 -11.486 1.00 81.69 85 ILE A C 1
ATOM 651 O O . ILE A 1 85 ? 28.512 -10.044 -10.683 1.00 81.69 85 ILE A O 1
ATOM 655 N N . ASN A 1 86 ? 28.884 -8.069 -11.652 1.00 82.88 86 ASN A N 1
ATOM 656 C CA . ASN A 1 86 ? 30.080 -7.808 -10.860 1.00 82.88 86 ASN A CA 1
ATOM 657 C C . ASN A 1 86 ? 29.715 -7.310 -9.451 1.00 82.88 86 ASN A C 1
ATOM 659 O O . ASN A 1 86 ? 29.658 -6.105 -9.192 1.00 82.88 86 ASN A O 1
ATOM 663 N N . LEU A 1 87 ? 29.543 -8.245 -8.518 1.00 78.81 87 LEU A N 1
ATOM 664 C CA . LEU A 1 87 ? 29.196 -7.958 -7.118 1.00 78.81 87 LEU A CA 1
ATOM 665 C C . LEU A 1 87 ? 30.260 -7.169 -6.340 1.00 78.81 87 LEU A C 1
ATOM 667 O O . LEU A 1 87 ? 29.972 -6.667 -5.256 1.00 78.81 87 LEU A O 1
ATOM 671 N N . ASN A 1 88 ? 31.474 -7.028 -6.880 1.00 83.94 88 ASN A N 1
ATOM 672 C CA . ASN A 1 88 ? 32.532 -6.218 -6.268 1.00 83.94 88 ASN A CA 1
ATOM 673 C C . ASN A 1 88 ? 32.438 -4.731 -6.644 1.00 83.94 88 ASN A C 1
ATOM 675 O O . ASN A 1 88 ? 33.186 -3.910 -6.113 1.00 83.94 88 ASN A O 1
ATOM 679 N N . SER A 1 89 ? 31.551 -4.371 -7.574 1.00 80.56 89 SER A N 1
ATOM 680 C CA . SER A 1 89 ? 31.302 -2.979 -7.943 1.00 80.56 89 SER A CA 1
ATOM 681 C C . SER A 1 89 ? 30.419 -2.272 -6.907 1.00 80.56 89 SER A C 1
ATOM 683 O O . SER A 1 89 ? 29.579 -2.889 -6.248 1.00 80.56 89 SER A O 1
ATOM 685 N N . ASN A 1 90 ? 30.588 -0.953 -6.767 1.00 80.06 90 ASN A N 1
ATOM 686 C CA . ASN A 1 90 ? 29.687 -0.136 -5.951 1.00 80.06 90 ASN A CA 1
ATOM 687 C C . ASN A 1 90 ? 28.258 -0.260 -6.479 1.00 80.06 90 ASN A C 1
ATOM 689 O O . ASN A 1 90 ? 28.062 -0.149 -7.679 1.00 80.06 90 ASN A O 1
ATOM 693 N N . TYR A 1 91 ? 27.260 -0.401 -5.607 1.00 73.69 91 TYR A N 1
ATOM 694 C CA . TYR A 1 91 ? 25.863 -0.515 -6.044 1.00 73.69 91 TYR A CA 1
ATOM 695 C C . TYR A 1 91 ? 25.424 0.652 -6.951 1.00 73.69 91 TYR A C 1
ATOM 697 O O . TYR A 1 91 ? 24.805 0.443 -7.991 1.00 73.69 91 TYR A O 1
ATOM 705 N N . CYS A 1 92 ? 25.791 1.885 -6.593 1.00 74.75 92 CYS A N 1
ATOM 706 C CA . CYS A 1 92 ? 25.466 3.073 -7.378 1.00 74.75 92 CYS A CA 1
ATOM 707 C C . CYS A 1 92 ? 26.511 3.320 -8.477 1.00 74.75 92 CYS A C 1
ATOM 709 O O . CYS A 1 92 ? 27.704 3.411 -8.176 1.00 74.75 92 CYS A O 1
ATOM 711 N N . LYS A 1 93 ? 26.054 3.516 -9.722 1.00 74.19 93 LYS A N 1
ATOM 712 C CA . LYS A 1 93 ? 26.895 3.906 -10.870 1.00 74.19 93 LYS A CA 1
ATOM 713 C C . LYS A 1 93 ? 26.915 5.425 -11.122 1.00 74.19 93 LYS A C 1
ATOM 715 O O . LYS A 1 93 ? 27.824 5.921 -11.775 1.00 74.19 93 LYS A O 1
ATOM 720 N N . GLY A 1 94 ? 25.964 6.152 -10.523 1.00 59.53 94 GLY A N 1
ATOM 721 C CA . GLY A 1 94 ? 25.759 7.593 -10.698 1.00 59.53 94 GLY A CA 1
ATOM 722 C C . GLY A 1 94 ? 24.808 7.883 -11.860 1.00 59.53 94 GLY A C 1
ATOM 723 O O . GLY A 1 94 ? 25.268 7.965 -12.985 1.00 59.53 94 GLY A O 1
ATOM 724 N N . THR A 1 95 ? 23.512 8.057 -11.540 1.00 60.94 95 THR A N 1
ATOM 725 C CA . THR A 1 95 ? 22.356 8.432 -12.404 1.00 60.94 95 THR A CA 1
ATOM 726 C C . THR A 1 95 ? 22.112 7.625 -13.690 1.00 60.94 95 THR A C 1
ATOM 728 O O . THR A 1 95 ? 23.019 7.523 -14.502 1.00 60.94 95 THR A O 1
ATOM 731 N N . PRO A 1 96 ? 20.857 7.237 -14.000 1.00 64.50 96 PRO A N 1
ATOM 732 C CA . PRO A 1 96 ? 19.833 6.633 -13.136 1.00 64.50 96 PRO A CA 1
ATOM 733 C C . PRO A 1 96 ? 20.118 5.146 -12.821 1.00 64.50 96 PRO A C 1
ATOM 735 O O . PRO A 1 96 ? 19.308 4.498 -12.159 1.00 64.50 96 PRO A O 1
ATOM 738 N N . ASP A 1 97 ? 21.268 4.631 -13.257 1.00 69.50 97 ASP A N 1
ATOM 739 C CA . ASP A 1 97 ? 21.561 3.199 -13.267 1.00 69.50 97 ASP A CA 1
ATOM 740 C C . ASP A 1 97 ? 22.207 2.709 -11.965 1.00 69.50 97 ASP A C 1
ATOM 742 O O . ASP A 1 97 ? 22.993 3.407 -11.302 1.00 69.50 97 ASP A O 1
ATOM 746 N N . ASN A 1 98 ? 21.939 1.448 -11.634 1.00 76.94 98 ASN A N 1
ATOM 747 C CA . ASN A 1 98 ? 22.652 0.709 -10.599 1.00 76.94 98 ASN A CA 1
ATOM 748 C C . ASN A 1 98 ? 23.522 -0.399 -11.219 1.00 76.94 98 ASN A C 1
ATOM 750 O O . ASN A 1 98 ? 23.161 -1.000 -12.224 1.00 76.94 98 ASN A O 1
ATOM 754 N N . ASN A 1 99 ? 24.687 -0.669 -10.624 1.00 75.75 99 ASN A N 1
ATOM 755 C CA . ASN A 1 99 ? 25.644 -1.642 -11.165 1.00 75.75 99 ASN A CA 1
ATOM 756 C C . ASN A 1 99 ? 25.218 -3.099 -10.955 1.00 75.75 99 ASN A C 1
ATOM 758 O O . ASN A 1 99 ? 25.788 -3.990 -11.577 1.00 75.75 99 ASN A O 1
ATOM 762 N N . TRP A 1 100 ? 24.297 -3.357 -10.024 1.00 78.56 100 TRP A N 1
ATOM 763 C CA . TRP A 1 100 ? 23.943 -4.724 -9.651 1.00 78.56 100 TRP A CA 1
ATOM 764 C C . TRP A 1 100 ? 22.786 -5.277 -10.481 1.00 78.56 100 TRP A C 1
ATOM 766 O O . TRP A 1 100 ? 22.717 -6.481 -10.636 1.00 78.56 100 TRP A O 1
ATOM 776 N N . GLY A 1 101 ? 21.905 -4.433 -11.023 1.00 77.31 101 GLY A N 1
ATOM 777 C CA . GLY A 1 101 ? 20.990 -4.724 -12.129 1.00 77.31 101 GLY A CA 1
ATOM 778 C C . GLY A 1 101 ? 20.309 -6.095 -12.112 1.00 77.31 101 GLY A C 1
ATOM 779 O O . GLY A 1 101 ? 20.168 -6.695 -13.164 1.00 77.31 101 GLY A O 1
ATOM 780 N N . TYR A 1 102 ? 19.900 -6.636 -10.960 1.00 74.81 102 TYR A N 1
ATOM 781 C CA . TYR A 1 102 ? 19.373 -8.011 -10.909 1.00 74.81 102 TYR A CA 1
ATOM 782 C C . TYR A 1 102 ? 18.072 -8.191 -11.692 1.00 74.81 102 TYR A C 1
ATOM 784 O O . TYR A 1 102 ? 17.799 -9.256 -12.232 1.00 74.81 102 TYR A O 1
ATOM 792 N N . VAL A 1 103 ? 17.245 -7.150 -11.708 1.00 74.06 103 VAL A N 1
ATOM 793 C CA . VAL A 1 103 ? 15.935 -7.152 -12.367 1.00 74.06 103 VAL A CA 1
ATOM 794 C C . VAL A 1 103 ? 15.761 -5.868 -13.168 1.00 74.06 103 VAL A C 1
ATOM 796 O O . VAL A 1 103 ? 15.368 -5.911 -14.324 1.00 74.06 103 VAL A O 1
ATOM 799 N N . LEU A 1 104 ? 16.117 -4.728 -12.569 1.00 77.56 104 LEU A N 1
ATOM 800 C CA . LEU A 1 104 ? 16.067 -3.410 -13.196 1.00 77.56 104 LEU A CA 1
ATOM 801 C C . LEU A 1 104 ? 17.379 -2.671 -12.923 1.00 77.56 104 LEU A C 1
ATOM 803 O O . LEU A 1 104 ? 17.783 -2.530 -11.762 1.00 77.56 104 LEU A O 1
ATOM 807 N N . GLY A 1 105 ? 18.036 -2.199 -13.982 1.00 71.56 105 GLY A N 1
ATOM 808 C CA . GLY A 1 105 ? 19.184 -1.291 -13.881 1.00 71.56 105 GLY A CA 1
ATOM 809 C C . GLY A 1 105 ? 18.737 0.156 -13.652 1.00 71.56 105 GLY A C 1
ATOM 810 O O . GLY A 1 105 ? 19.271 0.841 -12.779 1.00 71.56 105 GLY A O 1
ATOM 811 N N . CYS A 1 106 ? 17.694 0.569 -14.372 1.00 82.31 106 CYS A N 1
ATOM 812 C CA . CYS A 1 106 ? 17.042 1.878 -14.343 1.00 82.31 106 CYS A CA 1
ATOM 813 C C . CYS A 1 106 ? 15.610 1.767 -14.903 1.00 82.31 106 CYS A C 1
ATOM 815 O O . CYS A 1 106 ? 15.155 0.671 -15.225 1.00 82.31 106 CYS A O 1
ATOM 817 N N . TYR A 1 107 ? 14.897 2.895 -14.995 1.00 85.62 107 TYR A N 1
ATOM 818 C CA . TYR A 1 107 ? 13.621 2.997 -15.707 1.00 85.62 107 TYR A CA 1
ATOM 819 C C . TYR A 1 107 ? 13.823 3.737 -17.035 1.00 85.62 107 TYR A C 1
ATOM 821 O O . TYR A 1 107 ? 14.334 4.855 -17.049 1.00 85.62 107 TYR A O 1
ATOM 829 N N . SER A 1 108 ? 13.394 3.112 -18.124 1.00 87.06 108 SER A N 1
ATOM 830 C CA . SER A 1 108 ? 13.342 3.647 -19.487 1.00 87.06 108 SER A CA 1
ATOM 831 C C . SER A 1 108 ? 12.054 4.439 -19.739 1.00 87.06 108 SER A C 1
ATOM 833 O O . SER A 1 108 ? 12.029 5.396 -20.515 1.00 87.06 108 SER A O 1
ATOM 835 N N . GLY A 1 109 ? 10.966 4.075 -19.053 1.00 84.00 109 GLY A N 1
ATOM 836 C CA . GLY A 1 109 ? 9.694 4.780 -19.127 1.00 84.00 109 GLY A CA 1
ATOM 837 C C . GLY A 1 109 ? 9.570 5.920 -18.120 1.00 84.00 109 GLY A C 1
ATOM 838 O O . GLY A 1 109 ? 10.510 6.322 -17.434 1.00 84.00 109 GLY A O 1
ATOM 839 N N . LYS A 1 110 ? 8.351 6.450 -18.016 1.00 81.50 110 LYS A N 1
ATOM 840 C CA . LYS A 1 110 ? 8.015 7.479 -17.034 1.00 81.50 110 LYS A CA 1
ATOM 841 C C . LYS A 1 110 ? 7.182 6.890 -15.911 1.00 81.50 110 LYS A C 1
ATOM 843 O O . LYS A 1 110 ? 6.148 6.278 -16.154 1.00 81.50 110 LYS A O 1
ATOM 848 N N . THR A 1 111 ? 7.568 7.191 -14.680 1.00 75.06 111 THR A N 1
ATOM 849 C CA . THR A 1 111 ? 6.809 6.809 -13.484 1.00 75.06 111 THR A CA 1
ATOM 850 C C . THR A 1 111 ? 5.806 7.878 -13.043 1.00 75.06 111 THR A C 1
ATOM 852 O O . THR A 1 111 ? 5.131 7.726 -12.030 1.00 75.06 111 THR A O 1
ATOM 855 N N . GLU A 1 112 ? 5.666 8.969 -13.806 1.00 75.25 112 GLU A N 1
ATOM 856 C CA . GLU A 1 112 ? 4.792 10.107 -13.468 1.00 75.25 112 GLU A CA 1
ATOM 857 C C . GLU A 1 112 ? 3.310 9.719 -13.334 1.00 75.25 112 GLU A C 1
ATOM 859 O O . GLU A 1 112 ? 2.554 10.377 -12.623 1.00 75.25 112 GLU A O 1
ATOM 864 N N . ASN A 1 113 ? 2.912 8.617 -13.977 1.00 58.28 113 ASN A N 1
ATOM 865 C CA . ASN A 1 113 ? 1.557 8.072 -13.921 1.00 58.28 113 ASN A CA 1
ATOM 866 C C . ASN A 1 113 ? 1.440 6.835 -13.021 1.00 58.28 113 ASN A C 1
ATOM 868 O O . ASN A 1 113 ? 0.338 6.305 -12.853 1.00 58.28 113 ASN A O 1
ATOM 872 N N . THR A 1 114 ? 2.545 6.372 -12.433 1.00 64.75 114 THR A N 1
ATOM 873 C CA . THR A 1 114 ? 2.535 5.260 -11.486 1.00 64.75 114 THR A CA 1
ATOM 874 C C . THR A 1 114 ? 1.815 5.702 -10.223 1.00 64.75 114 THR A C 1
ATOM 876 O O . THR A 1 114 ? 2.201 6.667 -9.562 1.00 64.75 114 THR A O 1
ATOM 879 N N . ARG A 1 115 ? 0.764 4.972 -9.857 1.00 56.91 115 ARG A N 1
ATOM 880 C CA . ARG A 1 115 ? 0.037 5.195 -8.609 1.00 56.91 115 ARG A CA 1
ATOM 881 C C . ARG A 1 115 ? 0.361 4.062 -7.654 1.00 56.91 115 ARG A C 1
ATOM 883 O O . ARG A 1 115 ? 0.139 2.902 -7.977 1.00 56.91 115 ARG A O 1
ATOM 890 N N . PHE A 1 116 ? 0.866 4.405 -6.478 1.00 59.69 116 PHE A N 1
ATOM 891 C CA . PHE A 1 116 ? 0.965 3.481 -5.357 1.00 59.69 116 PHE A CA 1
ATOM 892 C C . PHE A 1 116 ? -0.205 3.751 -4.407 1.00 59.69 116 PHE A C 1
ATOM 894 O O . PHE A 1 116 ? -0.567 4.900 -4.151 1.00 59.69 116 PHE A O 1
ATOM 901 N N . GLY A 1 117 ? -0.828 2.690 -3.910 1.00 53.44 117 GLY A N 1
ATOM 902 C CA . GLY A 1 117 ? -1.983 2.765 -3.024 1.00 53.44 117 GLY A CA 1
ATOM 903 C C . GLY A 1 117 ? -2.001 1.579 -2.072 1.00 53.44 117 GLY A C 1
ATOM 904 O O . GLY A 1 117 ? -1.317 0.583 -2.292 1.00 53.44 117 GLY A O 1
ATOM 905 N N . SER A 1 118 ? -2.768 1.691 -0.991 1.00 52.03 118 SER A N 1
ATOM 906 C CA . SER A 1 118 ? -2.991 0.551 -0.105 1.00 52.03 118 SER A CA 1
ATOM 907 C C . SER A 1 118 ? -3.818 -0.510 -0.832 1.00 52.03 118 SER A C 1
ATOM 909 O O . SER A 1 118 ? -4.773 -0.170 -1.526 1.00 52.03 118 SER A O 1
ATOM 911 N N . SER A 1 119 ? -3.497 -1.789 -0.631 1.00 51.94 119 SER A N 1
ATOM 912 C CA . SER A 1 119 ? -4.362 -2.894 -1.064 1.00 51.94 119 SER A CA 1
ATOM 913 C C . SER A 1 119 ? -5.673 -2.960 -0.271 1.00 51.94 119 SER A C 1
ATOM 915 O O . SER A 1 119 ? -6.626 -3.611 -0.694 1.00 51.94 119 SER A O 1
ATOM 917 N N . VAL A 1 120 ? -5.748 -2.270 0.871 1.00 45.94 120 VAL A N 1
ATOM 918 C CA . VAL A 1 120 ? -6.964 -2.162 1.676 1.00 45.94 120 VAL A CA 1
ATOM 919 C C . VAL A 1 120 ? -7.962 -1.263 0.941 1.00 45.94 120 VAL A C 1
ATOM 921 O O . VAL A 1 120 ? -7.763 -0.052 0.870 1.00 45.94 120 VAL A O 1
ATOM 924 N N . GLY A 1 121 ? -9.029 -1.864 0.407 1.00 52.44 121 GLY A N 1
ATOM 925 C CA . GLY A 1 121 ? -10.077 -1.169 -0.353 1.00 52.44 121 GLY A CA 1
ATOM 926 C C . GLY A 1 121 ? -9.821 -1.072 -1.862 1.00 52.44 121 GLY A C 1
ATOM 927 O O . GLY A 1 121 ? -10.513 -0.319 -2.541 1.00 52.44 121 GLY A O 1
ATOM 928 N N . TYR A 1 122 ? -8.840 -1.805 -2.407 1.00 52.00 122 TYR A N 1
ATOM 929 C CA . TYR A 1 122 ? -8.645 -1.881 -3.857 1.00 52.00 122 TYR A CA 1
ATOM 930 C C . TYR A 1 122 ? -9.774 -2.688 -4.507 1.00 52.00 122 TYR A C 1
ATOM 932 O O . TYR A 1 122 ? -9.879 -3.900 -4.313 1.00 52.00 122 TYR A O 1
ATOM 940 N N . THR A 1 123 ? -10.608 -2.021 -5.301 1.00 50.94 123 THR A N 1
ATOM 941 C CA . THR A 1 123 ? -11.602 -2.679 -6.149 1.00 50.94 123 THR A CA 1
ATOM 942 C C . THR A 1 123 ? -10.921 -3.156 -7.423 1.00 50.94 123 THR A C 1
ATOM 944 O O . THR A 1 123 ? -10.333 -2.354 -8.150 1.00 50.94 123 THR A O 1
ATOM 947 N N . LEU A 1 124 ? -11.001 -4.459 -7.699 1.00 52.22 124 LEU A N 1
ATOM 948 C CA . LEU A 1 124 ? -10.480 -5.018 -8.942 1.00 52.22 124 LEU A CA 1
ATOM 949 C C . LEU A 1 124 ? -11.170 -4.319 -10.133 1.00 52.22 124 LEU A C 1
ATOM 951 O O . LEU A 1 124 ? -12.403 -4.225 -10.132 1.00 52.22 124 LEU A O 1
ATOM 955 N N . PRO A 1 125 ? -10.420 -3.828 -11.134 1.00 53.84 125 PRO A N 1
ATOM 956 C CA . PRO A 1 125 ? -10.998 -3.339 -12.378 1.00 53.84 125 PRO A CA 1
ATOM 957 C C . PRO A 1 125 ? -11.956 -4.370 -12.982 1.00 53.84 125 PRO A C 1
ATOM 959 O O . PRO A 1 125 ? -11.737 -5.575 -12.863 1.00 53.84 125 PRO A O 1
ATOM 962 N N . THR A 1 126 ? -13.029 -3.910 -13.629 1.00 56.34 126 THR A N 1
ATOM 963 C CA . THR A 1 126 ? -14.087 -4.800 -14.144 1.00 56.34 126 THR A CA 1
ATOM 964 C C . THR A 1 126 ? -13.616 -5.740 -15.255 1.00 56.34 126 THR A C 1
ATOM 966 O O . THR A 1 126 ? -14.323 -6.687 -15.589 1.00 56.34 126 THR A O 1
ATOM 969 N N . ASP A 1 127 ? -12.455 -5.471 -15.847 1.00 48.00 127 ASP A N 1
ATOM 970 C CA . ASP A 1 127 ? -11.777 -6.294 -16.851 1.00 48.00 127 ASP A CA 1
ATOM 971 C C . ASP A 1 127 ? -10.735 -7.262 -16.254 1.00 48.00 127 ASP A C 1
ATOM 973 O O . ASP A 1 127 ? -10.160 -8.071 -16.982 1.00 48.00 127 ASP A O 1
ATOM 977 N N . CYS A 1 128 ? -10.517 -7.225 -14.939 1.00 47.41 128 CYS A N 1
ATOM 978 C CA . CYS A 1 128 ? -9.639 -8.138 -14.214 1.00 47.41 128 CYS A CA 1
ATOM 979 C C . CYS A 1 128 ? -10.458 -9.229 -13.506 1.00 47.41 128 CYS A C 1
ATOM 981 O O . CYS A 1 128 ? -11.612 -9.025 -13.127 1.00 47.41 128 CYS A O 1
ATOM 983 N N . PHE A 1 129 ? -9.853 -10.392 -13.264 1.00 61.50 129 PHE A N 1
ATOM 984 C CA . PHE A 1 129 ? -10.472 -11.475 -12.495 1.00 61.50 129 PHE A CA 1
ATOM 985 C C . PHE A 1 129 ? -9.466 -12.115 -11.527 1.00 61.50 129 PHE A C 1
ATOM 987 O O . PHE A 1 129 ? -8.276 -12.169 -11.839 1.00 61.50 129 PHE A O 1
ATOM 994 N N . PRO A 1 130 ? -9.912 -12.618 -10.357 1.00 48.44 130 PRO A N 1
ATOM 995 C CA . PRO A 1 130 ? -9.044 -13.359 -9.449 1.00 48.44 130 PRO A CA 1
ATOM 996 C C . PRO A 1 130 ? -8.575 -14.662 -10.106 1.00 48.44 130 PRO A C 1
ATOM 998 O O . PRO A 1 130 ? -9.396 -15.485 -10.525 1.00 48.44 130 PRO A O 1
ATOM 1001 N N . GLU A 1 131 ? -7.261 -14.866 -10.180 1.00 40.75 131 GLU A N 1
ATOM 1002 C CA . GLU A 1 131 ? -6.673 -16.101 -10.701 1.00 40.75 131 GLU A CA 1
ATOM 1003 C C . GLU A 1 131 ? -7.089 -17.285 -9.802 1.00 40.75 131 GLU A C 1
ATOM 1005 O O . GLU A 1 131 ? -6.897 -17.254 -8.587 1.00 40.75 131 GLU A O 1
ATOM 1010 N N . GLY A 1 132 ? -7.746 -18.296 -10.385 1.00 48.66 132 GLY A N 1
ATOM 1011 C CA . GLY A 1 132 ? -8.380 -19.407 -9.654 1.00 48.66 132 GLY A CA 1
ATOM 1012 C C . GLY A 1 132 ? -9.913 -19.349 -9.573 1.00 48.66 132 GLY A C 1
ATOM 1013 O O . GLY A 1 132 ? -10.532 -20.314 -9.125 1.00 48.66 132 GLY A O 1
ATOM 1014 N N . SER A 1 133 ? -10.550 -18.275 -10.055 1.00 39.59 133 SER A N 1
ATOM 1015 C CA . SER A 1 133 ? -11.994 -18.290 -10.332 1.00 39.59 133 SER A CA 1
ATOM 1016 C C . SER A 1 133 ? -12.272 -19.062 -11.629 1.00 39.59 133 SER A C 1
ATOM 1018 O O . SER A 1 133 ? -11.551 -18.853 -12.608 1.00 39.59 133 SER A O 1
ATOM 1020 N N . PRO A 1 134 ? -13.297 -19.938 -11.687 1.00 37.53 134 PRO A N 1
ATOM 1021 C CA . PRO A 1 134 ? -13.635 -20.651 -12.910 1.00 37.53 134 PRO A CA 1
ATOM 1022 C C . PRO A 1 134 ? -13.997 -19.630 -13.985 1.00 37.53 134 PRO A C 1
ATOM 1024 O O . PRO A 1 134 ? -15.026 -18.955 -13.911 1.00 37.53 134 PRO A O 1
ATOM 1027 N N . THR A 1 135 ? -13.131 -19.495 -14.984 1.00 40.16 135 THR A N 1
ATOM 1028 C CA . THR A 1 135 ? -13.407 -18.670 -16.151 1.00 40.16 135 T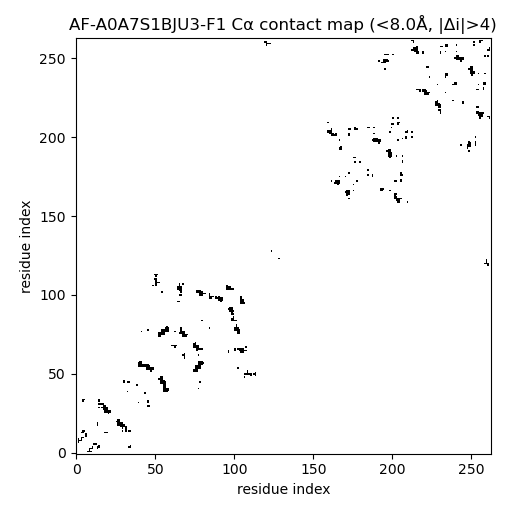HR A CA 1
ATOM 1029 C C . THR A 1 135 ? -14.581 -19.323 -16.867 1.00 40.16 135 THR A C 1
ATOM 1031 O O . THR A 1 135 ? -14.447 -20.385 -17.476 1.00 40.16 135 THR A O 1
ATOM 1034 N N . SER A 1 136 ? -15.767 -18.725 -16.753 1.00 44.03 136 SER A N 1
ATOM 1035 C CA . SER A 1 136 ? -16.851 -19.079 -17.661 1.00 44.03 136 SER A CA 1
ATOM 1036 C C . SER A 1 136 ? -16.361 -18.754 -19.075 1.00 44.03 136 SER A C 1
ATOM 1038 O O . SER A 1 136 ? -15.861 -17.645 -19.283 1.00 44.03 136 SER A O 1
ATOM 1040 N N . PRO A 1 137 ? -16.444 -19.692 -20.033 1.00 39.50 137 PRO A N 1
ATOM 1041 C CA . PRO A 1 137 ? -15.971 -19.449 -21.387 1.00 39.50 137 PRO A CA 1
ATOM 1042 C C . PRO A 1 137 ? -16.685 -18.232 -22.000 1.00 39.50 137 PRO A C 1
ATOM 1044 O O . PRO A 1 137 ? -17.815 -17.919 -21.603 1.00 39.50 137 PRO A O 1
ATOM 1047 N N . PRO A 1 138 ? -16.055 -17.535 -22.966 1.00 38.84 138 PRO A N 1
ATOM 1048 C CA . PRO A 1 138 ? -16.631 -16.345 -23.578 1.00 38.84 138 PRO A CA 1
ATOM 1049 C C . PRO A 1 138 ? -18.021 -16.662 -24.134 1.00 38.84 138 PRO A C 1
ATOM 1051 O O . PRO A 1 138 ? -18.177 -17.572 -24.949 1.00 38.84 138 PRO A O 1
ATOM 1054 N N . LYS A 1 139 ? -19.043 -15.918 -23.692 1.00 37.03 139 LYS A N 1
ATOM 1055 C CA . LYS A 1 139 ? -20.404 -16.030 -24.230 1.00 37.03 139 LYS A CA 1
ATOM 1056 C C . LYS A 1 139 ? -20.408 -15.575 -25.688 1.00 37.03 139 LYS A C 1
ATOM 1058 O O . LYS A 1 139 ? -20.540 -14.388 -25.978 1.00 37.03 139 LYS A O 1
ATOM 1063 N N . THR A 1 140 ? -20.312 -16.526 -26.610 1.00 37.81 140 THR A N 1
ATOM 1064 C CA . THR A 1 140 ? -20.768 -16.333 -27.986 1.00 37.81 140 THR A CA 1
ATOM 1065 C C . THR A 1 140 ? -22.279 -16.108 -27.945 1.00 37.81 140 THR A C 1
ATOM 1067 O O . THR A 1 140 ? -23.032 -16.960 -27.474 1.00 37.81 140 THR A O 1
ATOM 1070 N N . LEU A 1 141 ? -22.728 -14.934 -28.387 1.00 39.00 141 LEU A N 1
ATOM 1071 C CA . LEU A 1 141 ? -24.145 -14.606 -28.506 1.00 39.00 141 LEU A CA 1
ATOM 1072 C C . LEU A 1 141 ? -24.778 -15.467 -29.609 1.00 39.00 141 LEU A C 1
ATOM 1074 O O . LEU A 1 141 ? -24.587 -15.198 -30.792 1.00 39.00 141 LEU A O 1
ATOM 1078 N N . LEU A 1 142 ? -25.563 -16.474 -29.224 1.00 35.62 142 LEU A N 1
ATOM 1079 C CA . LEU A 1 142 ? -26.583 -17.085 -30.079 1.00 35.62 142 LEU A CA 1
ATOM 1080 C C . LEU A 1 142 ? -27.872 -17.316 -29.271 1.00 35.62 142 LEU A C 1
ATOM 1082 O O . LEU A 1 142 ? -27.799 -17.535 -28.059 1.00 35.62 142 LEU A O 1
ATOM 1086 N N . PRO A 1 143 ? -29.058 -17.206 -29.897 1.00 41.50 143 PRO A N 1
ATOM 1087 C CA . PRO A 1 143 ? -30.301 -17.015 -29.173 1.00 41.50 143 PRO A CA 1
ATOM 1088 C C . PRO A 1 143 ? -31.033 -18.322 -28.843 1.00 41.50 143 PRO A C 1
ATOM 1090 O O . PRO A 1 143 ? -31.131 -19.225 -29.664 1.00 41.50 143 PRO A O 1
ATOM 1093 N N . SER A 1 144 ? -31.686 -18.279 -27.677 1.00 42.69 144 SER A N 1
ATOM 1094 C CA . SER A 1 144 ? -32.986 -18.886 -27.361 1.00 42.69 144 SER A CA 1
ATOM 1095 C C . SER A 1 144 ? -33.089 -20.415 -27.269 1.00 42.69 144 SER A C 1
ATOM 1097 O O . SER A 1 144 ? -33.279 -21.097 -28.268 1.00 42.69 144 SER A O 1
ATOM 1099 N N . ALA A 1 145 ? -33.139 -20.926 -26.034 1.00 34.28 145 ALA A N 1
ATOM 1100 C CA . ALA A 1 145 ? -34.337 -21.561 -25.463 1.00 34.28 145 ALA A CA 1
ATOM 1101 C C . ALA A 1 145 ? -34.067 -22.001 -24.008 1.00 34.28 145 ALA A C 1
ATOM 1103 O O . ALA A 1 145 ? -33.099 -22.696 -23.719 1.00 34.28 145 ALA A O 1
ATOM 1104 N N . PHE A 1 146 ? -34.947 -21.587 -23.095 1.00 35.25 146 PHE A N 1
ATOM 1105 C CA . PHE A 1 146 ? -35.128 -22.167 -21.755 1.00 35.25 146 PHE A CA 1
ATOM 1106 C C . PHE A 1 146 ? -35.576 -23.645 -21.879 1.00 35.25 146 PHE A C 1
ATOM 1108 O O . PHE A 1 146 ? -36.234 -23.959 -22.875 1.00 35.25 146 PHE A O 1
ATOM 1115 N N . PRO A 1 147 ? -35.294 -24.546 -20.902 1.00 42.41 147 PRO A N 1
ATOM 1116 C CA . PRO A 1 147 ? -35.934 -24.431 -19.586 1.00 42.41 147 PRO A CA 1
ATOM 1117 C C . PRO A 1 147 ? -35.138 -24.891 -18.337 1.00 42.41 147 PRO A C 1
ATOM 1119 O O . PRO A 1 147 ? -34.248 -25.728 -18.385 1.00 42.41 147 PRO A O 1
ATOM 1122 N N . THR A 1 148 ? -35.562 -24.299 -17.210 1.00 36.50 148 THR A N 1
ATOM 1123 C CA . THR A 1 148 ? -35.577 -24.764 -15.803 1.00 36.50 148 THR A CA 1
ATOM 1124 C C . THR A 1 148 ? -34.373 -25.481 -15.179 1.00 36.50 148 THR A C 1
ATOM 1126 O O . THR A 1 148 ? -34.171 -26.672 -15.373 1.00 36.50 148 THR A O 1
ATOM 1129 N N . GLY A 1 149 ? -33.786 -2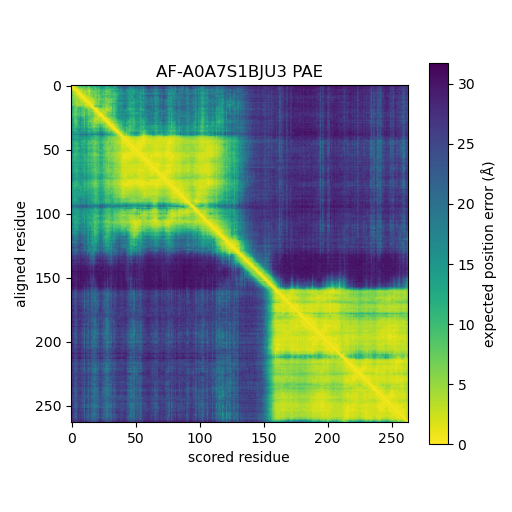4.783 -14.198 1.00 38.44 149 GLY A N 1
ATOM 1130 C CA . GLY A 1 149 ? -33.789 -25.250 -12.809 1.00 38.44 149 GLY A CA 1
ATOM 1131 C C . GLY A 1 149 ? -32.534 -25.966 -12.332 1.00 38.44 149 GLY A C 1
ATOM 1132 O O . GLY A 1 149 ? -32.454 -27.184 -12.416 1.00 38.44 149 GLY A O 1
ATOM 1133 N N . THR A 1 150 ? -31.618 -25.231 -11.701 1.00 31.22 150 THR A N 1
ATOM 1134 C CA . THR A 1 150 ? -30.893 -25.714 -10.515 1.00 31.22 150 THR A CA 1
ATOM 1135 C C . THR A 1 150 ? -30.414 -24.497 -9.724 1.00 31.22 150 THR A C 1
ATOM 1137 O O . THR A 1 150 ? -29.739 -23.628 -10.275 1.00 31.22 150 THR A O 1
ATOM 1140 N N . ASP A 1 151 ? -30.826 -24.411 -8.462 1.00 35.53 151 ASP A N 1
ATOM 1141 C CA . ASP A 1 151 ? -30.442 -23.358 -7.527 1.00 35.53 151 ASP A CA 1
ATOM 1142 C C . ASP A 1 151 ? -28.917 -23.303 -7.369 1.00 35.53 151 ASP A C 1
ATOM 1144 O O . ASP A 1 151 ? -28.292 -24.243 -6.876 1.00 35.53 151 ASP A O 1
ATOM 1148 N N . SER A 1 152 ? -28.323 -22.183 -7.782 1.00 33.53 152 SER A N 1
ATOM 1149 C CA . SER A 1 152 ? -26.962 -21.818 -7.391 1.00 33.53 152 SER A CA 1
ATOM 1150 C C . SER A 1 152 ? -27.021 -21.119 -6.031 1.00 33.53 152 SER A C 1
ATOM 1152 O O . SER A 1 152 ? -27.896 -20.273 -5.821 1.00 33.53 152 SER A O 1
ATOM 1154 N N . PRO A 1 153 ? -26.114 -21.445 -5.096 1.00 34.59 153 PRO A N 1
ATOM 1155 C CA . PRO A 1 153 ? -26.170 -20.941 -3.737 1.00 34.59 153 PRO A CA 1
ATOM 1156 C C . PRO A 1 153 ? -25.965 -19.429 -3.743 1.00 34.59 153 PRO A C 1
ATOM 1158 O O . PRO A 1 153 ? -24.927 -18.916 -4.159 1.00 34.59 153 PRO A O 1
ATOM 1161 N N . THR A 1 154 ? -26.966 -18.713 -3.240 1.00 35.34 154 THR A N 1
ATOM 1162 C CA . THR A 1 154 ? -26.762 -17.363 -2.727 1.00 35.34 154 THR A CA 1
ATOM 1163 C C . THR A 1 154 ? -25.885 -17.514 -1.491 1.00 35.34 154 THR A C 1
ATOM 1165 O O . THR A 1 154 ? -26.370 -17.917 -0.437 1.00 35.34 154 THR A O 1
ATOM 1168 N N . THR A 1 155 ? -24.583 -17.262 -1.613 1.00 37.62 155 THR A N 1
ATOM 1169 C CA . THR A 1 155 ? -23.736 -17.033 -0.441 1.00 37.62 155 THR A CA 1
ATOM 1170 C C . THR A 1 155 ? -24.203 -15.739 0.208 1.00 37.62 155 THR A C 1
ATOM 1172 O O . THR A 1 155 ? -23.837 -14.644 -0.217 1.00 37.62 155 THR A O 1
ATOM 1175 N N . THR A 1 156 ? -25.065 -15.877 1.210 1.00 40.97 156 THR A N 1
ATOM 1176 C CA . THR A 1 156 ? -25.319 -14.842 2.202 1.00 40.97 156 THR A CA 1
ATOM 1177 C C . THR A 1 156 ? -23.984 -14.473 2.868 1.00 40.97 156 THR A C 1
ATOM 1179 O O . THR A 1 156 ? -23.230 -15.371 3.255 1.00 40.97 156 THR A O 1
ATOM 1182 N N . PRO A 1 157 ? -23.633 -13.181 3.001 1.00 46.56 157 PRO A N 1
ATOM 1183 C CA . PRO A 1 157 ? -22.484 -12.755 3.795 1.00 46.56 157 PRO A CA 1
ATOM 1184 C C . PRO A 1 157 ? -22.864 -12.873 5.279 1.00 46.56 157 PRO A C 1
ATOM 1186 O O . PRO A 1 157 ? -23.233 -11.896 5.922 1.00 46.56 157 PRO A O 1
ATOM 1189 N N . ASP A 1 158 ? -22.867 -14.101 5.801 1.00 49.91 158 ASP A N 1
ATOM 1190 C CA . ASP A 1 158 ? -23.604 -14.448 7.026 1.00 49.91 158 ASP A CA 1
ATOM 1191 C C . ASP A 1 158 ? -22.745 -14.622 8.285 1.00 49.91 158 ASP A C 1
ATOM 1193 O O . ASP A 1 158 ? -23.165 -15.239 9.263 1.00 49.91 158 ASP A O 1
ATOM 1197 N N . SER A 1 159 ? -21.539 -14.057 8.337 1.00 63.41 159 SER A N 1
ATOM 1198 C CA . SER A 1 159 ? -20.857 -13.967 9.629 1.00 63.41 159 SER A CA 1
ATOM 1199 C C . SER A 1 159 ? -20.133 -12.647 9.806 1.00 63.41 159 SER A C 1
ATOM 1201 O O . SER A 1 159 ? -18.954 -12.504 9.492 1.00 63.41 159 SER A O 1
ATOM 1203 N N . CYS A 1 160 ? -20.851 -11.688 10.384 1.00 80.69 160 CYS A N 1
ATOM 1204 C CA . CYS A 1 160 ? -20.240 -10.594 11.118 1.00 80.69 160 CYS A CA 1
ATOM 1205 C C . CYS A 1 160 ? -19.360 -11.175 12.229 1.00 80.69 160 CYS A C 1
ATOM 1207 O O . CYS A 1 160 ? -19.856 -11.706 13.226 1.00 80.69 160 CYS A O 1
ATOM 1209 N N . VAL A 1 161 ? -18.052 -11.094 12.024 1.00 87.44 161 VAL A N 1
ATOM 1210 C CA . VAL A 1 161 ? -17.034 -11.556 12.965 1.00 87.44 161 VAL A CA 1
ATOM 1211 C C . VAL A 1 161 ? -16.183 -10.381 13.415 1.00 87.44 161 VAL A C 1
ATOM 1213 O O . VAL A 1 161 ? -15.984 -9.408 12.684 1.00 87.44 161 VAL A O 1
ATOM 1216 N N . ASP A 1 162 ? -15.674 -10.464 14.638 1.00 88.75 162 ASP A N 1
ATOM 1217 C CA . ASP A 1 162 ? -14.645 -9.536 15.091 1.00 88.75 162 ASP A CA 1
ATOM 1218 C C . ASP A 1 162 ? -13.362 -9.736 14.269 1.00 88.75 162 ASP A C 1
ATOM 1220 O O . ASP A 1 162 ? -12.940 -10.863 14.003 1.00 88.75 162 ASP A O 1
ATOM 1224 N N . THR A 1 163 ? -12.713 -8.641 13.878 1.00 86.25 163 THR A N 1
ATOM 1225 C CA . THR A 1 163 ? -11.440 -8.699 13.153 1.00 86.25 163 THR A CA 1
ATOM 1226 C C . THR A 1 163 ? -10.285 -9.022 14.109 1.00 86.25 163 THR A C 1
ATOM 1228 O O . THR A 1 163 ? -10.425 -8.984 15.334 1.00 86.25 163 THR A O 1
ATOM 1231 N N . ALA A 1 164 ? -9.079 -9.255 13.575 1.00 87.62 164 ALA A N 1
ATOM 1232 C CA . ALA A 1 164 ? -7.847 -9.405 14.367 1.00 87.62 164 ALA A CA 1
ATOM 1233 C C . ALA A 1 164 ? -7.390 -8.103 15.077 1.00 87.62 164 ALA A C 1
ATOM 1235 O O . ALA A 1 164 ? -6.223 -7.943 15.449 1.00 87.62 164 ALA A O 1
ATOM 1236 N N . PHE A 1 165 ? -8.293 -7.138 15.250 1.00 89.75 165 PHE A N 1
ATOM 1237 C CA . PHE A 1 165 ? -8.036 -5.848 15.858 1.00 89.75 165 PHE A CA 1
ATOM 1238 C C . PHE A 1 165 ? -7.516 -5.967 17.286 1.00 89.75 165 PHE A C 1
ATOM 1240 O O . PHE A 1 165 ? -8.073 -6.649 18.145 1.00 89.75 165 PHE A O 1
ATOM 1247 N N . GLN A 1 166 ? -6.466 -5.194 17.554 1.00 91.19 166 GLN A N 1
ATOM 1248 C CA . GLN A 1 166 ? -5.922 -4.999 18.886 1.00 91.19 166 GLN A CA 1
ATOM 1249 C C . GLN A 1 166 ? -5.947 -3.518 19.238 1.00 91.19 166 GLN A C 1
ATOM 1251 O O . GLN A 1 166 ? -5.181 -2.712 18.691 1.00 91.19 166 GLN A O 1
ATOM 1256 N N . LYS A 1 167 ? -6.782 -3.155 20.213 1.00 90.25 167 LYS A N 1
ATOM 1257 C CA . LYS A 1 167 ? -6.855 -1.791 20.727 1.00 90.25 167 LYS A CA 1
ATOM 1258 C C . LYS A 1 167 ? -5.503 -1.392 21.311 1.00 90.25 167 LYS A C 1
ATOM 1260 O O . LYS A 1 167 ? -4.993 -2.044 22.229 1.00 90.25 167 LYS A O 1
ATOM 1265 N N . ASP A 1 168 ? -4.937 -0.316 20.768 1.00 88.06 168 ASP A N 1
ATOM 1266 C CA . ASP A 1 168 ? -3.625 0.234 21.132 1.00 88.06 168 ASP A CA 1
ATOM 1267 C C . ASP A 1 168 ? -2.460 -0.779 21.019 1.00 88.06 168 ASP A C 1
ATOM 1269 O O . ASP A 1 168 ? -1.403 -0.553 21.618 1.00 88.06 168 ASP A O 1
ATOM 1273 N N . GLY A 1 169 ? -2.653 -1.876 20.269 1.00 84.81 169 GLY A N 1
ATOM 1274 C CA . GLY A 1 169 ? -1.704 -2.988 20.126 1.00 84.81 169 GLY A CA 1
ATOM 1275 C C . GLY A 1 169 ? -1.619 -3.919 21.342 1.00 84.81 169 GLY A C 1
ATOM 1276 O O . GLY A 1 169 ? -0.591 -4.552 21.549 1.00 84.81 169 GLY A O 1
ATOM 1277 N N . LYS A 1 170 ? -2.640 -3.934 22.214 1.00 88.38 170 LYS A N 1
ATOM 1278 C CA . LYS A 1 170 ? -2.576 -4.662 23.499 1.00 88.38 170 LYS A CA 1
ATOM 1279 C C . LYS A 1 170 ? -3.760 -5.579 23.781 1.00 88.38 170 LYS A C 1
ATOM 1281 O O . LYS A 1 170 ? -3.583 -6.611 24.421 1.00 88.38 170 LYS A O 1
ATOM 1286 N N . LYS A 1 171 ? -4.976 -5.177 23.402 1.00 90.50 171 LYS A N 1
ATOM 1287 C CA . LYS A 1 171 ? -6.211 -5.888 23.773 1.00 90.50 171 LYS A CA 1
ATOM 1288 C C . LYS A 1 171 ? -7.037 -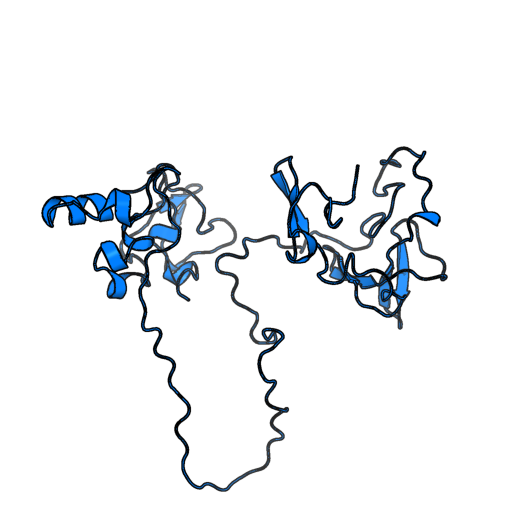6.206 22.538 1.00 90.50 171 LYS A C 1
ATOM 1290 O O . LYS A 1 171 ? -7.465 -5.277 21.861 1.00 90.50 171 LYS A O 1
ATOM 1295 N N . ASP A 1 172 ? -7.262 -7.489 22.290 1.00 93.88 172 ASP A N 1
ATOM 1296 C CA . ASP A 1 172 ? -8.235 -7.972 21.308 1.00 93.88 172 ASP A CA 1
ATOM 1297 C C . ASP A 1 172 ? -9.686 -7.685 21.752 1.00 93.88 172 ASP A C 1
ATOM 1299 O O . ASP A 1 172 ? -9.928 -7.239 22.882 1.00 93.88 172 ASP A O 1
ATOM 1303 N N . CYS A 1 173 ? -10.653 -7.912 20.857 1.00 92.75 173 CYS A N 1
ATOM 1304 C CA . CYS A 1 173 ? -12.076 -7.671 21.117 1.00 92.75 173 CYS A CA 1
ATOM 1305 C C . CYS A 1 173 ? -12.586 -8.446 22.345 1.00 92.75 173 CYS A C 1
ATOM 1307 O O . CYS A 1 173 ? -13.221 -7.852 23.220 1.00 92.75 173 CYS A O 1
ATOM 1309 N N . ALA A 1 174 ? -12.207 -9.720 22.491 1.00 92.75 174 ALA A N 1
ATOM 1310 C CA . ALA A 1 174 ? -12.599 -10.559 23.624 1.00 92.75 174 ALA A CA 1
ATOM 1311 C C . ALA A 1 174 ? -12.078 -10.011 24.967 1.00 92.75 174 ALA A C 1
ATOM 1313 O O . ALA A 1 174 ? -12.850 -9.828 25.912 1.00 92.75 174 ALA A O 1
ATOM 1314 N N . LYS A 1 175 ? -10.789 -9.663 25.059 1.00 93.12 175 LYS A N 1
ATOM 1315 C CA . LYS A 1 175 ? -10.179 -9.071 26.266 1.00 93.12 175 LYS A CA 1
ATOM 1316 C C . LYS A 1 175 ? -10.693 -7.666 26.555 1.00 93.12 175 LYS A C 1
ATOM 1318 O O . LYS A 1 175 ? -10.688 -7.235 27.711 1.00 93.12 175 LYS A O 1
ATOM 1323 N N . LEU A 1 176 ? -11.071 -6.915 25.523 1.00 92.75 176 LEU A N 1
ATOM 1324 C CA . LEU A 1 176 ? -11.580 -5.557 25.673 1.00 92.75 176 LEU A CA 1
ATOM 1325 C C . LEU A 1 176 ? -13.039 -5.539 26.152 1.00 92.75 176 LEU A C 1
ATOM 1327 O O . LEU A 1 176 ? -13.386 -4.668 26.953 1.00 92.75 176 LEU A O 1
ATOM 1331 N N . LEU A 1 177 ? -13.871 -6.463 25.662 1.00 94.44 177 LEU A N 1
ATOM 1332 C CA . LEU A 1 177 ? -15.332 -6.379 25.755 1.00 94.44 177 LEU A CA 1
ATOM 1333 C C . LEU A 1 177 ? -15.985 -7.516 26.563 1.00 94.44 177 LEU A C 1
ATOM 1335 O O . LEU A 1 177 ? -17.037 -7.282 27.157 1.00 94.44 177 LEU A O 1
ATOM 1339 N N . GLY A 1 178 ? -15.359 -8.693 26.670 1.00 87.50 178 GLY A N 1
ATOM 1340 C CA . GLY A 1 178 ? -15.999 -9.941 27.122 1.00 87.50 178 GLY A CA 1
ATOM 1341 C C . GLY A 1 178 ? -16.570 -9.961 28.548 1.00 87.50 178 GLY A C 1
ATOM 1342 O O . GLY A 1 178 ? -17.463 -10.748 28.827 1.00 87.50 178 GLY A O 1
ATOM 1343 N N . ASN A 1 179 ? -16.122 -9.070 29.440 1.00 90.19 179 ASN A N 1
ATOM 1344 C CA . ASN A 1 179 ? -16.584 -9.003 30.839 1.00 90.19 179 ASN A CA 1
ATOM 1345 C C . ASN A 1 179 ? -17.284 -7.676 31.184 1.00 90.19 179 ASN A C 1
ATOM 1347 O O . ASN A 1 179 ? -17.363 -7.275 32.351 1.00 90.19 179 ASN A O 1
ATOM 1351 N N . LEU A 1 180 ? -17.736 -6.924 30.178 1.00 93.44 180 LEU A N 1
ATOM 1352 C CA . LEU A 1 180 ? -18.370 -5.627 30.391 1.00 93.44 180 LEU A CA 1
ATOM 1353 C C . LEU A 1 180 ? -19.889 -5.754 30.520 1.00 93.44 180 LEU A C 1
ATOM 1355 O O . LEU A 1 180 ? -20.556 -6.389 29.716 1.00 93.44 180 LEU A O 1
ATOM 1359 N N . THR A 1 181 ? -20.464 -5.040 31.491 1.00 93.81 181 THR A N 1
ATOM 1360 C CA . THR A 1 181 ? -21.920 -4.842 31.550 1.00 93.81 181 THR A CA 1
ATOM 1361 C C . THR A 1 181 ? -22.407 -4.100 30.305 1.00 93.81 181 THR A C 1
ATOM 1363 O O . THR A 1 181 ? -21.667 -3.281 29.757 1.00 93.81 181 THR A O 1
ATOM 1366 N N . SER A 1 182 ? -23.667 -4.271 29.895 1.00 90.56 182 SER A N 1
ATOM 1367 C CA . SER A 1 182 ? -24.206 -3.679 28.654 1.00 90.56 182 SER A CA 1
ATOM 1368 C C . SER A 1 182 ? -23.968 -2.162 28.538 1.00 90.56 182 SER A C 1
ATOM 1370 O O . SER A 1 182 ? -23.684 -1.642 27.460 1.00 90.56 182 SER A O 1
ATOM 1372 N N . LYS A 1 183 ? -24.004 -1.426 29.661 1.00 93.44 183 LYS A N 1
ATOM 1373 C CA . LYS A 1 183 ? -23.692 0.016 29.699 1.00 93.44 183 LYS A CA 1
ATOM 1374 C C . LYS A 1 183 ? -22.208 0.307 29.446 1.00 93.44 183 LYS A C 1
ATOM 1376 O O . LYS A 1 183 ? -21.886 1.274 28.753 1.00 93.44 183 LYS A O 1
ATOM 1381 N N . LYS A 1 184 ? -21.301 -0.493 30.015 1.00 94.75 184 LYS A N 1
ATOM 1382 C CA . LYS A 1 184 ? -19.851 -0.369 29.792 1.00 94.75 184 LYS A CA 1
ATOM 1383 C C . LYS A 1 184 ? -19.469 -0.836 28.386 1.00 94.75 184 LYS A C 1
ATOM 1385 O O . LYS A 1 184 ? -18.662 -0.159 27.758 1.00 94.75 184 LYS A O 1
ATOM 1390 N N . LEU A 1 185 ? -20.104 -1.895 27.883 1.00 93.88 185 LEU A N 1
ATOM 1391 C CA . LEU A 1 185 ? -19.941 -2.416 26.527 1.00 93.88 185 LEU A CA 1
ATOM 1392 C C . LEU A 1 185 ? -20.252 -1.335 25.484 1.00 93.88 185 LEU A C 1
ATOM 1394 O O . LEU A 1 185 ? -19.364 -0.930 24.739 1.00 93.88 185 LEU A O 1
ATOM 1398 N N . LYS A 1 186 ? -21.454 -0.738 25.535 1.00 92.56 186 LYS A N 1
ATOM 1399 C CA . LYS A 1 186 ? -21.848 0.363 24.631 1.00 92.56 186 LYS A CA 1
ATOM 1400 C C . LYS A 1 186 ? -20.876 1.547 24.669 1.00 92.56 186 LYS A C 1
ATOM 1402 O O . LYS A 1 186 ? -20.625 2.178 23.647 1.00 92.56 186 LYS A O 1
ATOM 14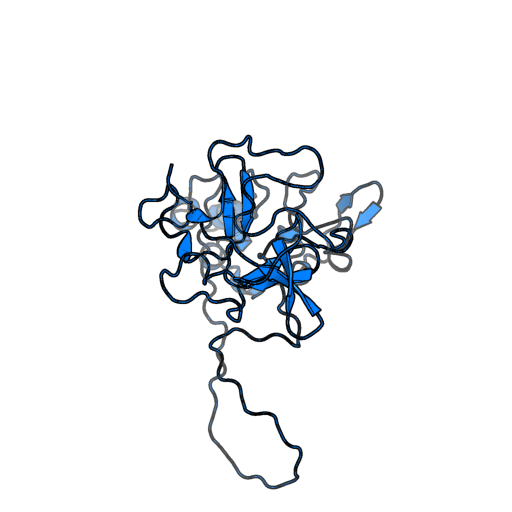07 N N . ARG A 1 187 ? -20.323 1.871 25.845 1.00 94.38 187 ARG A N 1
ATOM 1408 C CA . ARG A 1 187 ? -19.311 2.932 25.987 1.00 94.38 187 ARG A CA 1
ATOM 1409 C C . ARG A 1 187 ? -17.961 2.532 25.400 1.00 94.38 187 ARG A C 1
ATOM 1411 O O . ARG A 1 187 ? -17.289 3.399 24.861 1.00 94.38 187 ARG A O 1
ATOM 1418 N N . ALA A 1 188 ? -17.549 1.274 25.541 1.00 94.62 188 ALA A N 1
ATOM 1419 C CA . ALA A 1 188 ? -16.281 0.771 25.022 1.00 94.62 188 ALA A CA 1
ATOM 1420 C C . ALA A 1 188 ? -16.288 0.678 23.491 1.00 94.62 188 ALA A C 1
ATOM 1422 O O . ALA A 1 188 ? -15.334 1.132 22.870 1.00 94.62 188 ALA A O 1
ATOM 1423 N N . CYS A 1 189 ? -17.385 0.204 22.901 1.00 94.19 189 CYS A N 1
ATOM 1424 C CA . CYS A 1 189 ? -17.573 0.118 21.452 1.00 94.19 189 CYS A CA 1
ATOM 1425 C C . CYS A 1 189 ? -17.449 1.489 20.759 1.00 94.19 189 CYS A C 1
ATOM 1427 O O . CYS A 1 189 ? -16.782 1.626 19.740 1.00 94.19 189 CYS A O 1
ATOM 1429 N N . LYS A 1 190 ? -17.969 2.558 21.377 1.00 93.75 190 LYS A N 1
ATOM 1430 C CA . LYS A 1 190 ? -17.860 3.932 20.848 1.00 93.75 190 LYS A CA 1
ATOM 1431 C C . LYS A 1 190 ? -16.461 4.556 20.954 1.00 93.75 190 LYS A C 1
ATOM 1433 O O . LYS A 1 190 ? -16.289 5.700 20.536 1.00 93.75 190 LYS A O 1
ATOM 1438 N N . LYS A 1 191 ? -15.482 3.879 21.564 1.00 94.75 191 LYS A N 1
ATOM 1439 C CA . LYS A 1 191 ? -14.132 4.434 21.723 1.00 94.75 191 LYS A CA 1
ATOM 1440 C C . LYS A 1 191 ? -13.322 4.288 20.447 1.00 94.75 191 LYS A C 1
ATOM 1442 O O . LYS A 1 191 ? -13.460 3.315 19.712 1.00 94.75 191 LYS A O 1
ATOM 1447 N N . PHE A 1 192 ? -12.403 5.227 20.291 1.00 94.75 192 PHE A N 1
ATOM 1448 C CA . PHE A 1 192 ? -11.323 5.149 19.329 1.00 94.75 192 PHE A CA 1
ATOM 1449 C C . PHE A 1 192 ? -10.039 4.684 20.026 1.00 94.75 192 PHE A C 1
ATOM 1451 O O . PHE A 1 192 ? -9.868 4.844 21.246 1.00 94.75 192 PHE A O 1
ATOM 1458 N N . ASP A 1 193 ? -9.158 4.038 19.277 1.00 93.50 193 ASP A N 1
ATOM 1459 C CA . ASP A 1 193 ? -7.805 3.735 19.725 1.00 93.50 193 ASP A CA 1
ATOM 1460 C C . ASP A 1 193 ? -6.828 4.871 19.381 1.00 93.50 193 ASP A C 1
ATOM 1462 O O . ASP A 1 193 ? -7.195 5.864 18.753 1.00 93.50 193 ASP A O 1
ATOM 1466 N N . LYS A 1 194 ? -5.573 4.750 19.822 1.00 92.06 194 LYS A N 1
ATOM 1467 C CA . LYS A 1 194 ? -4.543 5.770 19.565 1.00 92.06 194 LYS A CA 1
ATOM 1468 C C . LYS A 1 194 ? -4.189 5.947 18.080 1.00 92.06 194 LYS A C 1
ATOM 1470 O O . LYS A 1 194 ? -3.510 6.912 17.749 1.00 92.06 194 LYS A O 1
ATOM 1475 N N . TYR A 1 195 ? -4.608 5.015 17.224 1.00 91.38 195 TYR A N 1
ATOM 1476 C CA . TYR A 1 195 ? -4.418 5.050 15.774 1.00 91.38 195 TYR A CA 1
ATOM 1477 C C . TYR A 1 195 ? -5.659 5.588 15.048 1.00 91.38 195 TYR A C 1
ATOM 1479 O O . TYR A 1 195 ? -5.686 5.608 13.824 1.00 91.38 195 TYR A O 1
ATOM 1487 N N . GLY A 1 196 ? -6.685 6.016 15.789 1.00 93.25 196 GLY A N 1
ATOM 1488 C CA . GLY A 1 196 ? -7.899 6.586 15.226 1.00 93.25 196 GLY A CA 1
ATOM 1489 C C . GLY A 1 196 ? -8.904 5.562 14.710 1.00 93.25 196 GLY A C 1
ATOM 1490 O O . GLY A 1 196 ? -9.818 5.967 13.999 1.00 93.25 196 GLY A O 1
ATOM 1491 N N . ARG A 1 197 ? -8.778 4.278 15.076 1.00 93.31 197 ARG A N 1
ATOM 1492 C CA . ARG A 1 197 ? -9.714 3.201 14.704 1.00 93.31 197 ARG A CA 1
ATOM 1493 C C . ARG A 1 197 ? -10.853 3.073 15.709 1.00 93.31 197 ARG A C 1
ATOM 1495 O O . ARG A 1 197 ? -10.606 3.133 16.918 1.00 93.31 197 ARG A O 1
ATOM 1502 N N . LYS A 1 198 ? -12.087 2.856 15.249 1.00 94.56 198 LYS A N 1
ATOM 1503 C CA . LYS A 1 198 ? -13.288 2.804 16.103 1.00 94.56 198 LYS A CA 1
ATOM 1504 C C . LYS A 1 198 ? -13.609 1.371 16.514 1.00 94.56 198 LYS A C 1
ATOM 1506 O O . LYS A 1 198 ? -13.861 0.522 15.669 1.00 94.56 198 LYS A O 1
ATOM 1511 N N . VAL A 1 199 ? -13.682 1.100 17.817 1.00 94.25 199 VAL A N 1
ATOM 1512 C CA . VAL A 1 199 ? -13.847 -0.273 18.338 1.00 94.25 199 VAL A CA 1
ATOM 1513 C C . VAL A 1 199 ? -15.079 -0.977 17.757 1.00 94.25 199 VAL A C 1
ATOM 1515 O O . VAL A 1 199 ? -14.966 -2.131 17.369 1.00 94.25 199 VAL A O 1
ATOM 1518 N N . THR A 1 200 ? -16.226 -0.297 17.634 1.00 92.75 200 THR A N 1
ATOM 1519 C CA . THR A 1 200 ? -17.457 -0.870 17.053 1.00 92.75 200 THR A CA 1
ATOM 1520 C C . THR A 1 200 ? -17.248 -1.489 15.670 1.00 92.75 200 THR A C 1
ATOM 1522 O O . THR A 1 200 ? -17.853 -2.510 15.376 1.00 92.75 200 THR A O 1
ATOM 1525 N N . HIS A 1 201 ? -16.415 -0.893 14.817 1.00 91.06 201 HIS A N 1
ATOM 1526 C CA . HIS A 1 201 ? -16.263 -1.365 13.441 1.00 91.06 201 HIS A CA 1
ATOM 1527 C C . HIS A 1 201 ? -15.353 -2.582 13.325 1.00 91.06 201 HIS A C 1
ATOM 1529 O O . HIS A 1 201 ? -15.527 -3.386 12.418 1.00 91.06 201 HIS A O 1
ATOM 1535 N N . HIS A 1 202 ? -14.416 -2.730 14.257 1.00 90.94 202 HIS A N 1
ATOM 1536 C CA . HIS A 1 202 ? -13.481 -3.851 14.287 1.00 90.94 202 HIS A CA 1
ATOM 1537 C C . HIS A 1 202 ? -13.949 -4.998 15.187 1.00 90.94 202 HIS A C 1
ATOM 1539 O O . HIS A 1 202 ? -13.560 -6.139 14.979 1.00 90.94 202 HIS A O 1
ATOM 1545 N N . CYS A 1 203 ? -14.794 -4.699 16.172 1.00 92.88 203 CYS A N 1
ATOM 1546 C CA . CYS A 1 203 ? -15.364 -5.660 17.110 1.00 92.88 203 CYS A CA 1
ATOM 1547 C C . CYS A 1 203 ? -16.893 -5.720 16.978 1.00 92.88 203 CYS A C 1
ATOM 1549 O O . CYS A 1 203 ? -17.604 -5.592 17.979 1.00 92.88 203 CYS A O 1
ATOM 1551 N N . ALA A 1 204 ? -17.426 -5.797 15.757 1.00 91.38 204 ALA A N 1
ATOM 1552 C CA . ALA A 1 204 ? -18.863 -5.640 15.547 1.00 91.38 204 ALA A CA 1
ATOM 1553 C C . ALA A 1 204 ? -19.706 -6.787 16.087 1.00 91.38 204 ALA A C 1
ATOM 1555 O O . ALA A 1 204 ? -20.822 -6.528 16.544 1.00 91.38 204 ALA A O 1
ATOM 1556 N N . GLN A 1 205 ? -19.177 -8.010 16.107 1.00 91.19 205 GLN A N 1
ATOM 1557 C CA . GLN A 1 205 ? -19.860 -9.142 16.718 1.00 91.19 205 GLN A CA 1
ATOM 1558 C C . GLN A 1 205 ? -19.952 -8.920 18.230 1.00 91.19 205 GLN A C 1
ATOM 1560 O O . GLN A 1 205 ? -21.043 -8.937 18.802 1.00 91.19 205 GLN A O 1
ATOM 1565 N N . SER A 1 206 ? -18.826 -8.592 18.870 1.00 92.81 206 SER A N 1
ATOM 1566 C CA . SER A 1 206 ? -18.787 -8.282 20.305 1.00 92.81 206 SER A CA 1
ATOM 1567 C C . SER A 1 206 ? -19.590 -7.030 20.678 1.00 92.81 206 SER A C 1
ATOM 1569 O O . SER A 1 206 ? -20.067 -6.906 21.808 1.00 92.81 206 SER A O 1
ATOM 1571 N N . CYS A 1 207 ? -19.734 -6.078 19.755 1.00 92.44 207 CYS A N 1
ATOM 1572 C CA . CYS A 1 207 ? -20.497 -4.847 19.952 1.00 92.44 207 CYS A CA 1
ATOM 1573 C C . CYS A 1 207 ? -21.973 -4.952 19.545 1.00 92.44 207 CYS A C 1
ATOM 1575 O O . CYS A 1 207 ? -22.728 -4.022 19.844 1.00 92.44 207 CYS A O 1
ATOM 1577 N N . GLY A 1 208 ? -22.387 -6.051 18.904 1.00 89.94 208 GLY A N 1
ATOM 1578 C CA . GLY A 1 208 ? -23.742 -6.247 18.386 1.00 89.94 208 GLY A CA 1
ATOM 1579 C C . GLY A 1 208 ? -24.140 -5.217 17.325 1.00 89.94 208 GLY A C 1
ATOM 1580 O O . GLY A 1 208 ? -25.260 -4.719 17.359 1.00 89.94 208 GLY A O 1
ATOM 1581 N N . SER A 1 209 ? -23.214 -4.832 16.441 1.00 86.62 209 SER A N 1
ATOM 1582 C CA . SER A 1 209 ? -23.385 -3.736 15.466 1.00 86.62 209 SER A CA 1
ATOM 1583 C C . SER A 1 209 ? -23.221 -4.175 14.010 1.00 86.62 209 SER A C 1
ATOM 1585 O O . SER A 1 209 ? -22.857 -3.372 13.154 1.00 86.62 209 SER A O 1
ATOM 1587 N N . CYS A 1 210 ? -23.450 -5.453 13.739 1.00 82.38 210 CYS A N 1
ATOM 1588 C CA . CYS A 1 210 ? -23.249 -6.078 12.435 1.00 82.38 210 CYS A CA 1
ATOM 1589 C C . CYS A 1 210 ? -24.052 -5.414 11.304 1.00 82.38 210 CYS A C 1
ATOM 1591 O O . CYS A 1 210 ? -23.549 -5.259 10.199 1.00 82.38 210 CYS A O 1
ATOM 1593 N N . GLU A 1 211 ? -25.265 -4.938 11.593 1.00 76.44 211 GLU A N 1
ATOM 1594 C CA . GLU A 1 211 ? -26.149 -4.298 10.605 1.00 76.44 211 GLU A CA 1
ATOM 1595 C C . GLU A 1 211 ? -25.727 -2.864 10.221 1.00 76.44 211 GLU A C 1
ATOM 1597 O O . GLU A 1 211 ? -26.189 -2.315 9.218 1.00 76.44 211 GLU A O 1
ATOM 1602 N N . GLU A 1 212 ? -24.854 -2.232 11.014 1.00 69.56 212 GLU A N 1
ATOM 1603 C CA . GLU A 1 212 ? -24.434 -0.832 10.837 1.00 69.56 212 GLU A CA 1
ATOM 1604 C C . GLU A 1 212 ? -22.969 -0.689 10.395 1.00 69.56 212 GLU A C 1
ATOM 1606 O O . GLU A 1 212 ? -22.458 0.425 10.309 1.00 69.56 212 GLU A O 1
ATOM 1611 N N . GLN A 1 213 ? -22.266 -1.792 10.114 1.00 74.19 213 GLN A N 1
ATOM 1612 C CA . GLN A 1 213 ? -20.836 -1.747 9.787 1.00 74.19 213 GLN A CA 1
ATOM 1613 C C . GLN A 1 213 ? -20.518 -1.135 8.424 1.00 74.19 213 GLN A C 1
ATOM 1615 O O . GLN A 1 213 ? -19.392 -0.687 8.221 1.00 74.19 213 GLN A O 1
ATOM 1620 N N . CYS A 1 214 ? -21.467 -1.141 7.494 1.00 80.94 214 CYS A N 1
ATOM 1621 C CA . CYS A 1 214 ? -21.218 -0.740 6.118 1.00 80.94 214 CYS A CA 1
ATOM 1622 C C . CYS A 1 214 ? -22.133 0.403 5.690 1.00 80.94 214 CYS A C 1
ATOM 1624 O O . CYS A 1 214 ? -23.028 0.230 4.868 1.00 80.94 214 CYS A O 1
ATOM 1626 N N . LYS A 1 215 ? -21.966 1.560 6.329 1.00 88.81 215 LYS A N 1
ATOM 1627 C CA . LYS A 1 215 ? -22.637 2.796 5.928 1.00 88.81 215 LYS A CA 1
ATOM 1628 C C . LYS A 1 215 ? -21.728 3.971 6.210 1.00 88.81 215 LYS A C 1
ATOM 1630 O O . LYS A 1 215 ? -21.039 3.996 7.235 1.00 88.81 215 LYS A O 1
ATOM 1635 N N . ASP A 1 216 ? -21.801 4.958 5.339 1.00 92.50 216 ASP A N 1
ATOM 1636 C CA . ASP A 1 216 ? -21.224 6.261 5.614 1.00 92.50 216 ASP A CA 1
ATOM 1637 C C . ASP A 1 216 ? -22.044 7.018 6.661 1.00 92.50 216 ASP A C 1
ATOM 1639 O O . ASP A 1 216 ? -23.283 7.015 6.671 1.00 92.50 216 ASP A O 1
ATOM 1643 N N . ASP A 1 217 ? -21.343 7.707 7.555 1.00 92.56 217 ASP A N 1
ATOM 1644 C CA . ASP A 1 217 ? -21.954 8.666 8.459 1.00 92.56 217 ASP A CA 1
ATOM 1645 C C . ASP A 1 217 ? -22.305 9.932 7.672 1.00 92.56 217 ASP A C 1
ATOM 1647 O O . ASP A 1 217 ? -21.495 10.842 7.518 1.00 92.56 217 ASP A O 1
ATOM 1651 N N . LYS A 1 218 ? -23.556 10.014 7.210 1.00 91.62 218 LYS A N 1
ATOM 1652 C CA . LYS A 1 218 ? -24.080 11.159 6.441 1.00 91.62 218 LYS A CA 1
ATOM 1653 C C . LYS A 1 218 ? -23.966 12.512 7.152 1.00 91.62 218 LYS A C 1
ATOM 1655 O O . LYS A 1 218 ? -24.190 13.547 6.533 1.00 91.62 218 LYS A O 1
ATOM 1660 N N . LYS A 1 219 ? -23.707 12.527 8.463 1.00 93.94 219 LYS A N 1
ATOM 1661 C CA . LYS A 1 219 ? -23.534 13.758 9.252 1.00 93.94 219 LYS A CA 1
ATOM 1662 C C . LYS A 1 219 ? -22.069 14.108 9.472 1.00 93.94 219 LYS A C 1
ATOM 1664 O O . LYS A 1 219 ? -21.782 15.136 10.085 1.00 93.94 219 LYS A O 1
ATOM 1669 N N . PHE A 1 220 ? -21.155 13.250 9.039 1.00 95.00 220 PHE A N 1
ATOM 1670 C CA . PHE A 1 220 ? -19.737 13.483 9.176 1.00 95.00 220 PHE A CA 1
ATOM 1671 C C . PHE A 1 220 ? -19.242 14.420 8.076 1.00 95.00 220 PHE A C 1
ATOM 1673 O O . PHE A 1 220 ? -19.400 14.167 6.885 1.00 95.00 220 PHE A O 1
ATOM 1680 N N . SER A 1 221 ? -18.603 15.499 8.509 1.00 94.44 221 SER A N 1
ATOM 1681 C CA . SER A 1 221 ? -17.800 16.371 7.668 1.00 94.44 221 SER A CA 1
ATOM 1682 C C . SER A 1 221 ? -16.525 16.754 8.411 1.00 94.44 221 SER A C 1
ATOM 1684 O O . SER A 1 221 ? -16.471 16.740 9.650 1.00 94.44 221 SER A O 1
ATOM 1686 N N . PHE A 1 222 ? -15.472 17.059 7.662 1.00 94.31 222 PHE A N 1
ATOM 1687 C CA . PHE A 1 222 ? -14.184 17.455 8.222 1.00 94.31 222 PHE A CA 1
ATOM 1688 C C . PHE A 1 222 ? -13.493 18.475 7.320 1.00 94.31 222 PHE A C 1
ATOM 1690 O O . PHE A 1 222 ? -13.695 18.492 6.110 1.00 94.31 222 PHE A O 1
ATOM 1697 N N . GLU A 1 223 ? -12.661 19.317 7.927 1.00 93.56 223 GLU A N 1
ATOM 1698 C CA . GLU A 1 223 ? -11.837 20.278 7.201 1.00 93.56 223 GLU A CA 1
ATOM 1699 C C . GLU A 1 223 ? -10.450 19.698 6.921 1.00 93.56 223 GLU A C 1
ATOM 1701 O O . GLU A 1 223 ? -9.801 19.135 7.811 1.00 93.56 223 GLU A O 1
ATOM 1706 N N . PHE A 1 224 ? -9.984 19.865 5.688 1.00 92.31 224 PHE A N 1
ATOM 1707 C CA . PHE A 1 224 ? -8.631 19.541 5.259 1.00 92.31 224 PHE A CA 1
ATOM 1708 C C . PHE A 1 224 ? -8.177 20.566 4.221 1.00 92.31 224 PHE A C 1
ATOM 1710 O O . PHE A 1 224 ? -8.895 20.838 3.262 1.00 92.31 224 PHE A O 1
ATOM 1717 N N . ASP A 1 225 ? -6.993 21.150 4.418 1.00 91.00 225 ASP A N 1
ATOM 1718 C CA . ASP A 1 225 ? -6.434 22.152 3.494 1.00 91.00 225 ASP A CA 1
ATOM 1719 C C . ASP A 1 225 ? -7.390 23.342 3.232 1.00 91.00 225 ASP A C 1
ATOM 1721 O O . ASP A 1 225 ? -7.581 23.788 2.104 1.00 91.00 225 ASP A O 1
ATOM 1725 N N . GLY A 1 226 ? -8.071 23.817 4.284 1.00 91.38 226 GLY A N 1
ATOM 1726 C CA . GLY A 1 226 ? -9.007 24.948 4.208 1.00 91.38 226 GLY A CA 1
ATOM 1727 C C . GLY A 1 226 ? -10.332 24.665 3.487 1.00 91.38 226 GLY A C 1
ATOM 1728 O O . GLY A 1 226 ? -11.117 25.590 3.295 1.00 91.38 226 GLY A O 1
ATOM 1729 N N . MET A 1 227 ? -10.597 23.413 3.102 1.00 93.31 227 MET A N 1
ATOM 1730 C CA . MET A 1 227 ? -11.857 22.977 2.495 1.00 93.31 227 MET A CA 1
ATOM 1731 C C . MET A 1 227 ? -12.573 21.958 3.380 1.00 93.31 227 MET A C 1
ATOM 1733 O O . MET A 1 227 ? -11.930 21.153 4.054 1.00 93.31 227 MET A O 1
ATOM 1737 N N . THR A 1 228 ? -13.903 21.973 3.347 1.00 94.81 228 THR A N 1
ATOM 1738 C CA . THR A 1 228 ? -14.754 21.004 4.048 1.00 94.81 228 THR A CA 1
ATOM 1739 C C . THR A 1 228 ? -15.140 19.880 3.103 1.00 94.81 228 THR A C 1
ATOM 1741 O O . THR A 1 228 ? -15.610 20.155 2.004 1.00 94.81 228 THR A O 1
ATOM 1744 N N . TYR A 1 229 ? -14.991 18.638 3.556 1.00 94.44 229 TYR A N 1
ATOM 1745 C CA . TYR A 1 229 ? -15.353 17.434 2.813 1.00 94.44 229 TYR A CA 1
ATOM 1746 C C . TYR A 1 229 ? -16.382 16.605 3.582 1.00 94.44 229 TYR A C 1
ATOM 1748 O O . TYR A 1 229 ? -16.380 16.571 4.820 1.00 94.44 229 TYR A O 1
ATOM 1756 N N . SER A 1 230 ? -17.221 15.902 2.832 1.00 95.94 230 SER A N 1
ATOM 1757 C CA . SER A 1 230 ? -18.157 14.871 3.287 1.00 95.94 230 SER A CA 1
ATOM 1758 C C . SER A 1 230 ? -17.748 13.481 2.775 1.00 95.94 230 SER A C 1
ATOM 1760 O O . SER A 1 230 ? -16.795 13.354 2.004 1.00 95.94 230 SER A O 1
ATOM 1762 N N . CYS A 1 231 ? -18.435 12.424 3.222 1.00 94.75 231 CYS A N 1
ATOM 1763 C CA . CYS A 1 231 ? -18.129 11.059 2.779 1.00 94.75 231 CYS A CA 1
ATOM 1764 C C . CYS A 1 231 ? -18.329 10.856 1.269 1.00 94.75 231 CYS A C 1
ATOM 1766 O O . CYS A 1 231 ? -17.505 10.197 0.651 1.00 94.75 231 CYS A O 1
ATOM 1768 N N . ASP A 1 232 ? -19.330 11.507 0.670 1.00 93.69 232 ASP A N 1
ATOM 1769 C CA . ASP A 1 232 ? -19.656 11.378 -0.759 1.00 93.69 232 ASP A CA 1
ATOM 1770 C C . ASP A 1 232 ? -18.548 11.924 -1.689 1.00 93.69 232 ASP A C 1
ATOM 1772 O O . ASP A 1 232 ? -18.547 11.679 -2.895 1.00 93.69 232 ASP A O 1
ATOM 1776 N N . GLU A 1 233 ? -17.600 12.691 -1.141 1.00 90.12 233 GLU A N 1
ATOM 1777 C CA . GLU A 1 233 ? -16.518 13.349 -1.880 1.00 90.12 233 GLU A CA 1
ATOM 1778 C C . GLU A 1 233 ? -15.174 12.617 -1.748 1.00 90.12 233 GLU A C 1
ATOM 1780 O O . GLU A 1 233 ? -14.144 13.127 -2.206 1.00 90.12 233 GLU A O 1
ATOM 1785 N N . ILE A 1 234 ? -15.145 11.454 -1.092 1.00 87.00 234 ILE A N 1
ATOM 1786 C CA . ILE A 1 234 ? -13.921 10.700 -0.809 1.00 87.00 234 ILE A CA 1
ATOM 1787 C C . ILE A 1 234 ? -14.073 9.211 -1.170 1.00 87.00 234 ILE A C 1
ATOM 1789 O O . ILE A 1 234 ? -15.188 8.713 -1.213 1.00 87.00 234 ILE A O 1
ATOM 1793 N N . PRO A 1 235 ? -12.969 8.475 -1.402 1.00 85.62 235 PRO A N 1
ATOM 1794 C CA . PRO A 1 235 ? -11.596 8.962 -1.518 1.00 85.62 235 PRO A CA 1
ATOM 1795 C C . PRO A 1 235 ? -11.398 9.843 -2.760 1.00 85.62 235 PRO A C 1
ATOM 1797 O O . PRO A 1 235 ? -11.995 9.624 -3.809 1.00 85.62 235 PRO A O 1
ATOM 1800 N N . ASN A 1 236 ? -10.518 10.838 -2.651 1.00 85.06 236 ASN A N 1
ATOM 1801 C CA . ASN A 1 236 ? -10.108 11.683 -3.772 1.00 85.06 236 ASN A CA 1
ATOM 1802 C C . ASN A 1 236 ? -8.588 11.930 -3.749 1.00 85.06 236 ASN A C 1
ATOM 1804 O O . ASN A 1 236 ? -7.875 11.446 -2.871 1.00 85.06 236 ASN A O 1
ATOM 1808 N N . ALA A 1 237 ? -8.075 12.688 -4.722 1.00 83.38 237 ALA A N 1
ATOM 1809 C CA . ALA A 1 237 ? -6.637 12.935 -4.868 1.00 83.38 237 ALA A CA 1
ATOM 1810 C C . ALA A 1 237 ? -5.983 13.633 -3.656 1.00 83.38 237 ALA A C 1
ATOM 1812 O O . ALA A 1 237 ? -4.780 13.489 -3.451 1.00 83.38 237 ALA A O 1
ATOM 1813 N N . LYS A 1 238 ? -6.749 14.393 -2.864 1.00 84.56 238 LYS A N 1
ATOM 1814 C CA . LYS A 1 238 ? -6.264 15.130 -1.687 1.00 84.56 238 LYS A CA 1
ATOM 1815 C C . LYS A 1 238 ? -6.575 14.423 -0.373 1.00 84.56 238 LYS A C 1
ATOM 1817 O O . LYS A 1 238 ? -5.786 14.517 0.565 1.00 84.56 238 LYS A O 1
ATOM 1822 N N . VAL A 1 239 ? -7.713 13.737 -0.292 1.00 89.75 239 VAL A N 1
ATOM 1823 C CA . VAL A 1 239 ? -8.179 13.091 0.935 1.00 89.75 239 VAL A CA 1
ATOM 1824 C C . VAL A 1 239 ? -8.353 11.595 0.722 1.00 89.75 239 VAL A C 1
ATOM 1826 O O . VAL A 1 239 ? -9.195 11.149 -0.055 1.00 89.75 239 VAL A O 1
ATOM 1829 N N . ASN A 1 240 ? -7.577 10.822 1.481 1.00 89.25 240 ASN A N 1
ATOM 1830 C CA . ASN A 1 240 ? -7.694 9.372 1.551 1.00 89.25 240 ASN A CA 1
ATOM 1831 C C . ASN A 1 240 ? -8.309 8.915 2.884 1.00 89.25 240 ASN A C 1
ATOM 1833 O O . ASN A 1 240 ? -8.332 9.637 3.879 1.00 89.25 240 ASN A O 1
ATOM 1837 N N . CYS A 1 241 ? -8.765 7.668 2.912 1.00 92.12 241 CYS A N 1
ATOM 1838 C CA . CYS A 1 241 ? -9.460 7.066 4.050 1.00 92.12 241 CYS A CA 1
ATOM 1839 C C . CYS A 1 241 ? -8.583 6.831 5.288 1.00 92.12 241 CYS A C 1
ATOM 1841 O O . CYS A 1 241 ? -9.100 6.681 6.397 1.00 92.12 241 CYS A O 1
ATOM 1843 N N . ASN A 1 242 ? -7.260 6.825 5.110 1.00 89.25 242 ASN A N 1
ATOM 1844 C CA . ASN A 1 242 ? -6.285 6.632 6.182 1.00 89.25 242 ASN A CA 1
ATOM 1845 C C . ASN A 1 242 ? -5.839 7.953 6.823 1.00 89.25 242 ASN A C 1
ATOM 1847 O O . ASN A 1 242 ? -5.079 7.952 7.793 1.00 89.25 242 ASN A O 1
ATOM 1851 N N . LEU A 1 243 ? -6.302 9.085 6.297 1.00 92.50 243 LEU A N 1
ATOM 1852 C CA . LEU A 1 243 ? -6.018 10.387 6.863 1.00 92.50 243 LEU A CA 1
ATOM 1853 C C . LEU A 1 243 ? -6.747 10.546 8.205 1.00 92.50 243 LEU A C 1
ATOM 1855 O O . LEU A 1 243 ? -7.878 10.092 8.404 1.00 92.50 243 LEU A O 1
ATOM 1859 N N . LEU A 1 244 ? -6.067 11.202 9.144 1.00 92.75 244 LEU A N 1
ATOM 1860 C CA . LEU A 1 244 ? -6.606 11.510 10.459 1.00 92.75 244 LEU A CA 1
ATOM 1861 C C . LEU A 1 244 ? -7.293 12.875 10.447 1.00 92.75 244 LEU A C 1
ATOM 1863 O O . LEU A 1 244 ? -6.727 13.878 10.022 1.00 92.75 244 LEU A O 1
ATOM 1867 N N . THR A 1 245 ? -8.494 12.918 11.009 1.00 93.00 245 THR A N 1
ATOM 1868 C CA . THR A 1 245 ? -9.188 14.162 11.356 1.00 93.00 245 THR A CA 1
ATOM 1869 C C . THR A 1 245 ? -8.434 14.940 12.440 1.00 93.00 245 THR A C 1
ATOM 1871 O O . THR A 1 245 ? -7.583 14.396 13.149 1.00 93.00 245 THR A O 1
ATOM 1874 N N . SER A 1 246 ? -8.832 16.192 12.683 1.00 89.94 246 SER A N 1
ATOM 1875 C CA . SER A 1 246 ? -8.340 17.001 13.814 1.00 89.94 246 SER A CA 1
ATOM 1876 C C . SER A 1 246 ? -8.539 16.333 15.185 1.00 89.94 246 SER A C 1
ATOM 1878 O O . SER A 1 246 ? -7.779 16.579 16.122 1.00 89.94 246 SER A O 1
ATOM 1880 N N . LYS A 1 247 ? -9.518 15.426 15.301 1.00 90.94 247 LYS A N 1
ATOM 1881 C CA . LYS A 1 247 ? -9.775 14.610 16.500 1.00 90.94 247 LYS A CA 1
ATOM 1882 C C . LYS A 1 247 ? -8.925 13.335 16.570 1.00 90.94 247 LYS A C 1
ATOM 1884 O O . LYS A 1 247 ? -9.113 12.540 17.485 1.00 90.94 247 LYS A O 1
ATOM 1889 N N . LYS A 1 248 ? -7.984 13.140 15.640 1.00 93.81 248 LYS A N 1
ATOM 1890 C CA . LYS A 1 248 ? -7.152 11.932 15.489 1.00 93.81 248 LYS A CA 1
ATOM 1891 C C . LYS A 1 248 ? -7.962 10.658 15.253 1.00 93.81 248 LYS A C 1
ATOM 1893 O O . LYS A 1 248 ? -7.587 9.586 15.715 1.00 93.81 248 LYS A O 1
ATOM 1898 N N . HIS A 1 249 ? -9.081 10.774 14.551 1.00 94.50 249 HIS A N 1
ATOM 1899 C CA . HIS A 1 249 ? -9.858 9.629 14.081 1.00 94.50 249 HIS A CA 1
ATOM 1900 C C . HIS A 1 249 ? -9.620 9.440 12.590 1.00 94.50 249 HIS A C 1
ATOM 1902 O O . HIS A 1 249 ? -9.545 10.441 11.875 1.00 94.50 249 HIS A O 1
ATOM 1908 N N . LEU A 1 250 ? -9.530 8.196 12.130 1.00 95.19 250 LEU A N 1
ATOM 1909 C CA . LEU A 1 250 ? -9.415 7.895 10.708 1.00 95.19 250 LEU A CA 1
ATOM 1910 C C . LEU A 1 250 ? -10.713 8.269 9.999 1.00 95.19 250 LEU A C 1
ATOM 1912 O O . LEU A 1 250 ? -11.805 7.983 10.492 1.00 95.19 250 LEU A O 1
ATOM 1916 N N . ILE A 1 251 ? -10.592 8.884 8.830 1.00 95.00 251 ILE A N 1
ATOM 1917 C CA . ILE A 1 251 ? -11.746 9.244 8.002 1.00 95.00 251 ILE A CA 1
ATOM 1918 C C . ILE A 1 251 ? -12.520 7.996 7.562 1.00 95.00 251 ILE A C 1
ATOM 1920 O O . ILE A 1 251 ? -13.749 7.991 7.605 1.00 95.00 251 ILE A O 1
ATOM 1924 N N . GLY A 1 252 ? -11.822 6.900 7.253 1.00 93.44 252 GLY A N 1
ATOM 1925 C CA . GLY A 1 252 ? -12.442 5.616 6.918 1.00 93.44 252 GLY A CA 1
ATOM 1926 C C . GLY A 1 252 ? -13.295 5.020 8.042 1.00 93.44 252 GLY A C 1
ATOM 1927 O O . GLY A 1 252 ? -14.109 4.146 7.790 1.00 93.44 252 GLY A O 1
ATOM 1928 N N . GLU A 1 253 ? -13.186 5.511 9.281 1.00 93.75 253 GLU A N 1
ATOM 1929 C CA . GLU A 1 253 ? -14.080 5.115 10.381 1.00 93.75 253 GLU A CA 1
ATOM 1930 C C . GLU A 1 253 ? -15.406 5.878 10.391 1.00 93.75 253 GLU A C 1
ATOM 1932 O O . GLU A 1 253 ? -16.252 5.615 11.241 1.00 93.75 253 GLU A O 1
ATOM 1937 N N . TYR A 1 254 ? -15.589 6.834 9.490 1.00 94.69 254 TYR A N 1
ATOM 1938 C CA . TYR A 1 254 ? -16.853 7.528 9.275 1.00 94.69 254 TYR A CA 1
ATOM 1939 C C . TYR A 1 254 ? -17.416 7.231 7.892 1.00 94.69 254 TYR A C 1
ATOM 1941 O O . TYR A 1 254 ? -18.620 7.064 7.763 1.00 94.69 254 TYR A O 1
ATOM 1949 N N . CYS A 1 255 ? -16.550 7.114 6.889 1.00 94.62 255 CYS A N 1
ATOM 1950 C CA . CYS A 1 255 ? -16.938 6.963 5.492 1.00 94.62 255 CYS A CA 1
ATOM 1951 C C . CYS A 1 255 ? -16.592 5.566 4.967 1.00 94.62 255 CYS A C 1
ATOM 1953 O O . CYS A 1 255 ? -15.802 5.419 4.042 1.00 94.62 255 CYS A O 1
ATOM 1955 N N . ARG A 1 256 ? -17.095 4.519 5.629 1.00 91.06 256 ARG A N 1
ATOM 1956 C CA . ARG A 1 256 ? -16.697 3.129 5.356 1.00 91.06 256 ARG A CA 1
ATOM 1957 C C . ARG A 1 256 ? -17.080 2.645 3.962 1.00 91.06 256 ARG A C 1
ATOM 1959 O O . ARG A 1 256 ? -16.286 1.934 3.350 1.00 91.06 256 ARG A O 1
ATOM 1966 N N . GLU A 1 257 ? -18.274 3.000 3.501 1.00 90.50 257 GLU A N 1
ATOM 1967 C CA . GLU A 1 257 ? -18.806 2.597 2.197 1.00 90.50 257 GLU A CA 1
ATOM 1968 C C . GLU A 1 257 ? -18.032 3.302 1.089 1.00 90.50 257 GLU A C 1
ATOM 1970 O O . GLU A 1 257 ? -17.420 2.636 0.253 1.00 90.50 257 GLU A O 1
ATOM 1975 N N . SER A 1 258 ? -17.936 4.629 1.171 1.00 91.50 258 SER A N 1
ATOM 1976 C CA . SER A 1 258 ? -17.127 5.435 0.253 1.00 91.50 258 SER A CA 1
ATOM 1977 C C . SER A 1 258 ? -15.659 4.993 0.217 1.00 91.50 258 SER A C 1
ATOM 1979 O O . SER A 1 258 ? -15.028 4.972 -0.834 1.00 91.50 258 SER A O 1
ATOM 1981 N N . CYS A 1 259 ? -15.116 4.539 1.349 1.00 88.88 259 CYS A N 1
ATOM 1982 C CA . CYS A 1 259 ? -13.758 4.007 1.451 1.00 88.88 259 CYS A CA 1
ATOM 1983 C C . CYS A 1 259 ? -13.581 2.547 1.012 1.00 88.88 259 CYS A C 1
ATOM 1985 O O . CYS A 1 259 ? -12.493 1.999 1.204 1.00 88.88 259 CYS A O 1
ATOM 1987 N N . GLY A 1 260 ? -14.618 1.891 0.484 1.00 86.75 260 GLY A N 1
ATOM 1988 C CA . GLY A 1 260 ? -14.539 0.498 0.041 1.00 86.75 260 GLY A CA 1
ATOM 1989 C C . GLY A 1 260 ? -14.206 -0.489 1.166 1.00 86.75 260 GLY A C 1
ATOM 1990 O O . GLY A 1 260 ? -13.677 -1.565 0.909 1.00 86.75 260 GLY A O 1
ATOM 1991 N N . MET A 1 261 ? -14.492 -0.150 2.428 1.00 83.25 261 MET A N 1
ATOM 1992 C CA . MET A 1 261 ? -14.209 -0.995 3.605 1.00 83.25 261 MET A CA 1
ATOM 1993 C C . MET A 1 261 ? -15.348 -1.985 3.909 1.00 83.25 261 MET A C 1
ATOM 1995 O O . MET A 1 261 ? -15.535 -2.411 5.056 1.00 83.25 261 MET A O 1
ATOM 1999 N N . CYS A 1 262 ? -16.124 -2.294 2.876 1.00 75.56 262 CYS A N 1
ATOM 2000 C CA . CYS A 1 262 ? -17.377 -3.023 2.881 1.00 75.56 262 CYS A CA 1
ATOM 2001 C C . CYS A 1 262 ? -17.294 -4.187 1.886 1.00 75.56 262 CYS A C 1
ATOM 2003 O O . CYS A 1 262 ? -17.750 -4.061 0.751 1.00 75.56 262 CYS A O 1
ATOM 2005 N N . SER A 1 263 ? -16.673 -5.293 2.287 1.00 57.25 263 SER A N 1
ATOM 2006 C CA . SER A 1 263 ? -16.535 -6.508 1.473 1.00 57.25 263 SER A CA 1
ATOM 2007 C C . SER A 1 263 ? -16.548 -7.739 2.357 1.00 57.25 263 SER A C 1
ATOM 2009 O O . SER A 1 263 ? -15.774 -7.706 3.345 1.00 57.25 263 SER A O 1
#

Secondary structure (DSSP, 8-state):
---TTSTTSSSTTGGGSSEEE-TTS-EEE--TTTT-TT---TTSEEEE-TTS-EEES--SS---TTSEEEETTEEEEE---GGGS-TTS-SB-SSS-BSS-SS-SS-SS--TT-----STT-PPPTT---TTS--PPP------------PPP----------S--BTTTB-HHHHHTT--HHHHHHHHT-B-TTS-BHHHHSHHHHT-GGGSS-B-TT-EEEETTEEEEGGG-S-SS--TTPBPTTS-BGGGTBTTTTT---

Sequence (263 aa):
GGNAMDPTGQFKDARFWYGHAARKGDDHYHNPKAGVEGNTDENVLLGYALDGFKIYGPTDNPTDECNGSSHSGEYAYYAKEVADINLNSNYCKGTPDNNWGYVLGCYSGKTENTRFGSSVGYTLPTDCFPEGSPTSPPKTLLPSAFPTGTDSPTTTPDSCVDTAFQKDGKKDCAKLLGNLTSKKLKRACKKFDKYGRKVTHHCAQSCGSCEEQCKDDKKFSFEFDGMTYSCDEIPNAKVNCNLLTSKKHLIGEYCRESCGMCS

pLDDT: mean 74.78, std 19.75, range [31.22, 95.94]

Radius of gyration: 24.75 Å; Cα contacts (8 Å, |Δi|>4): 369; chains: 1; bounding box: 68×51×62 Å

InterPro domains:
  IPR025924 YHYH domain [PF14240] (19-104)

Mean predicted aligned error: 18.04 Å